Protein AF-A0A8T3VB09-F1 (afdb_monomer)

Secondary structure (DSSP, 8-state):
---TT-HHHHHHHHHHHHHHH-HHHHHHHHT-SSEEEEEEEEEEE-TTS-EEEEEEEEEE-TTS-B-TTS-B------SS----S------S--------SS--S---B------SS-TTT----GGGT--------HHHHHHHHHHHHHHHHHTT----HHHHHHHHHHHHH--TTTHHHHHHHHHHHHHHHGGGS-HHHHHHHHHHHHHHHHHH---HHHHHHHHHHHHHTS-HHHHHHHHHHHHHHHHHHHHHHHHHHHHHHHHHHHHHHHHHHHHHHHHHHHHHHHHHHHHHHHHHHHHHHHHHHHHHHHHHHHHHHHHHHHHHHHHHHHHHHHHHHHHHHHHHHHHHHHHT-

Foldseek 3Di:
DFLPDCQQVLLLQLLLLLCVLCVQLLCVLLVPAFGKDWDFQCWDQDPVRDIDGAIDIAGAHPVRHGPQQAWDAWQRDDPDDPPDPDPDDDDDDADDDHHDDRDSDDDTDHHDDDDDPPVPDDPDDPVVRPDHDHSQCDPVNLVVLLVVLVVCLVVVHDQDLSNLVSLLVSLSRPDLVCNLVSLVSSLVSCLSCQVVDDLSSNLSSLSSSLSSLSSRDPDPVSSCVSNCSSVVRHDPVSVVVNVVVVVVVVVVVVVVVVVVVVVVVVVVVVVVVVVVVVVVVVVVVVVVVVVVVVVVVVVVVVVVVVVVVVVVVVVVVVVVVVVVVVVVVVVVVVVVVVVVVVVVVVVVVVVCVVVVD

pLDDT: mean 74.38, std 24.49, range [22.67, 97.06]

Radius of gyration: 51.85 Å; Cα contacts (8 Å, |Δi|>4): 259; chains: 1; bounding box: 124×45×163 Å

Nearest PDB structures (foldseek):
  5vb2-assembly1_C  TM=2.396E-01  e=9.463E+00  Aliarcobacter butzleri

Solvent-accessible surface area (backbone atoms only — not comparable to full-atom values): 21060 Å² total; per-residue (Å²): 133,82,78,84,83,46,45,61,60,35,48,49,52,37,50,30,51,48,38,70,75,34,46,50,48,41,41,52,56,74,64,52,91,45,43,64,44,79,46,74,70,42,78,43,78,42,97,86,76,46,79,49,67,39,38,48,75,49,58,21,37,92,86,74,42,69,46,72,90,50,63,44,42,49,81,66,81,68,95,62,84,84,90,67,96,68,88,78,78,84,80,98,69,88,68,86,86,84,58,75,92,77,83,76,75,83,55,74,47,71,72,73,86,85,90,82,87,66,91,84,79,68,100,67,63,78,78,72,62,72,63,76,55,66,85,73,71,50,71,70,47,42,51,50,50,51,54,50,46,48,50,42,56,75,67,71,49,84,76,51,70,43,56,50,48,45,52,42,50,40,54,69,63,48,53,81,94,48,37,65,65,52,41,54,53,41,47,62,52,44,64,76,43,40,91,76,45,56,68,75,60,40,32,48,43,52,48,30,50,53,41,43,47,67,49,71,45,79,50,66,70,62,38,52,51,56,51,48,58,52,59,78,50,46,58,68,66,43,52,53,50,50,54,50,52,52,51,51,51,54,52,52,48,53,52,48,54,54,50,51,53,52,49,52,53,50,50,57,51,52,53,52,53,52,54,52,52,52,52,53,52,51,52,52,53,52,51,51,55,51,52,53,53,51,52,56,50,51,54,51,53,52,56,51,52,53,51,51,52,57,48,51,54,51,51,52,55,51,52,53,52,51,52,51,52,52,53,52,52,51,54,51,50,53,53,51,51,51,52,49,52,54,51,50,52,51,50,49,57,51,48,53,67,64,76,74,114

Sequence (357 aa):
MVRKRKFAKHFDLAHSLMFSAYPSQYTKALGVPGEFVKRINQRVHLKNGSTGKIDLAYIADPDDKILFERVATALEHQSTPINDTKLSKIGDYDIQLVADENLPTFIVIASHLNEEKSKNLLKRSPSDITKPYFLDLGEENISKRLNSVSRIINSNQHLNIEDALNLGIIVLYTQRN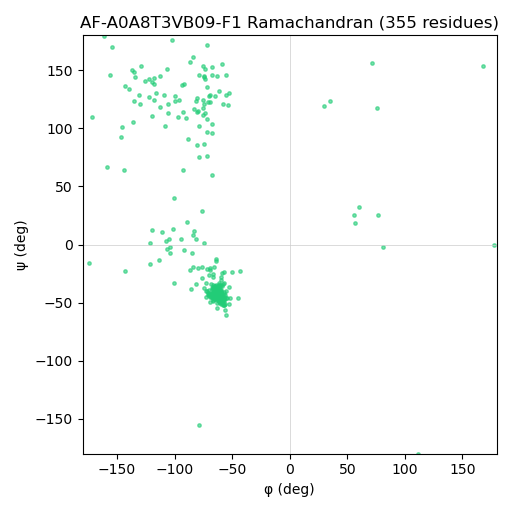QAYENIEKVLNLYLKVSTKLEFKIEYILYSVITIMIDAYFDDENKYNELINMINDNTSEESKQKFSLEEYLLEDMKYMKEHMEENLAAAKNTIEKQNSELEKQKYEIEKQNNEIEKQNNEIEKQNSELEKQNNEIEKQNSELEKQKYEIEKQNNEIEKANGKIADLEAENQILKEKVNGK

Structure (mmCIF, N/CA/C/O backbone):
data_AF-A0A8T3VB09-F1
#
_entry.id   AF-A0A8T3VB09-F1
#
loop_
_atom_site.group_PDB
_atom_site.id
_atom_site.type_symbol
_atom_site.label_atom_id
_atom_site.label_alt_id
_atom_site.label_comp_id
_atom_site.label_asym_id
_atom_site.label_entity_id
_atom_site.label_seq_id
_atom_site.pdbx_PDB_ins_code
_atom_site.Cartn_x
_atom_site.Cartn_y
_atom_site.Cartn_z
_atom_site.occupancy
_atom_site.B_iso_or_equiv
_atom_site.auth_seq_id
_atom_site.auth_comp_id
_atom_site.auth_asym_id
_atom_site.auth_atom_id
_atom_site.pdbx_PDB_model_num
ATOM 1 N N . MET A 1 1 ? 28.195 -8.273 0.777 1.00 33.97 1 MET A N 1
ATOM 2 C CA . MET A 1 1 ? 26.757 -8.061 1.057 1.00 33.97 1 MET A CA 1
ATOM 3 C C . MET A 1 1 ? 26.004 -8.609 -0.149 1.00 33.97 1 MET A C 1
ATOM 5 O O . MET A 1 1 ? 26.263 -8.149 -1.247 1.00 33.97 1 MET A O 1
ATOM 9 N N . VAL A 1 2 ? 25.224 -9.680 -0.006 1.00 30.02 2 VAL A N 1
ATOM 10 C CA . VAL A 1 2 ? 24.645 -10.400 -1.158 1.00 30.02 2 VAL A CA 1
ATOM 11 C C . VAL A 1 2 ? 23.402 -9.636 -1.640 1.00 30.02 2 VAL A C 1
ATOM 13 O O . VAL A 1 2 ? 22.423 -9.599 -0.896 1.00 30.02 2 VAL A O 1
ATOM 16 N N . ARG A 1 3 ? 23.391 -9.049 -2.852 1.00 45.56 3 ARG A N 1
ATOM 17 C CA . ARG A 1 3 ? 22.241 -8.280 -3.394 1.00 45.56 3 ARG A CA 1
ATOM 18 C C . ARG A 1 3 ? 21.096 -9.195 -3.878 1.00 45.56 3 ARG A C 1
ATOM 20 O O . ARG A 1 3 ? 20.290 -8.850 -4.738 1.00 45.56 3 ARG A O 1
ATOM 27 N N . LYS A 1 4 ? 20.944 -10.387 -3.289 1.00 42.72 4 LYS A N 1
ATOM 28 C CA . LYS A 1 4 ? 19.898 -11.357 -3.649 1.00 42.72 4 LYS A CA 1
ATOM 29 C C . LYS A 1 4 ? 18.628 -11.100 -2.850 1.00 42.72 4 LYS A C 1
ATOM 31 O O . LYS A 1 4 ? 18.487 -11.655 -1.765 1.00 42.72 4 LYS A O 1
ATOM 36 N N . ARG A 1 5 ? 17.720 -10.277 -3.398 1.00 46.97 5 ARG A N 1
ATOM 37 C CA . ARG A 1 5 ? 16.247 -10.300 -3.157 1.00 46.97 5 ARG A CA 1
ATOM 38 C C . ARG A 1 5 ? 15.454 -9.191 -3.876 1.00 46.97 5 ARG A C 1
ATOM 40 O O . ARG A 1 5 ? 14.239 -9.154 -3.732 1.00 46.97 5 ARG A O 1
ATOM 47 N N . LYS A 1 6 ? 16.090 -8.293 -4.640 1.00 61.22 6 LYS A N 1
ATOM 48 C CA . LYS A 1 6 ? 15.434 -7.060 -5.124 1.00 61.22 6 LYS A CA 1
ATOM 49 C C . LYS A 1 6 ? 15.004 -7.039 -6.597 1.00 61.22 6 LYS A C 1
ATOM 51 O O . LYS A 1 6 ? 14.402 -6.060 -7.008 1.00 61.22 6 LYS A O 1
ATOM 56 N N . PHE A 1 7 ? 15.263 -8.086 -7.386 1.00 66.94 7 PHE A N 1
ATOM 57 C CA . PHE A 1 7 ? 15.021 -8.040 -8.837 1.00 66.94 7 PHE A CA 1
ATOM 58 C C . PHE A 1 7 ? 13.586 -7.654 -9.219 1.00 66.94 7 PHE A C 1
ATOM 60 O O . PHE A 1 7 ? 13.421 -6.766 -10.040 1.00 66.94 7 PHE A O 1
ATOM 67 N N . ALA A 1 8 ? 12.571 -8.251 -8.583 1.00 63.00 8 ALA A N 1
ATOM 68 C CA . ALA A 1 8 ? 11.171 -7.896 -8.836 1.00 63.00 8 ALA A CA 1
ATOM 69 C C . ALA A 1 8 ? 10.891 -6.413 -8.536 1.00 63.00 8 ALA A C 1
ATOM 71 O O . ALA A 1 8 ? 10.338 -5.715 -9.368 1.00 63.00 8 ALA A O 1
ATOM 72 N N . LYS A 1 9 ? 11.391 -5.894 -7.407 1.00 67.12 9 LYS A N 1
ATOM 73 C CA . LYS A 1 9 ? 11.231 -4.476 -7.044 1.00 67.12 9 LYS A CA 1
ATOM 74 C C . LYS A 1 9 ? 11.914 -3.533 -8.039 1.00 67.12 9 LYS A C 1
ATOM 76 O O . LYS A 1 9 ? 11.357 -2.497 -8.377 1.00 67.12 9 LYS A O 1
ATOM 81 N N . HIS A 1 10 ? 13.117 -3.882 -8.495 1.00 76.88 10 HIS A N 1
ATOM 82 C CA . HIS A 1 10 ? 13.837 -3.108 -9.507 1.00 76.88 10 HIS A CA 1
ATOM 83 C C . HIS A 1 10 ? 13.127 -3.150 -10.858 1.00 76.88 10 HIS A C 1
ATOM 85 O O . HIS A 1 10 ? 12.988 -2.116 -11.503 1.00 76.88 10 HIS A O 1
ATOM 91 N N . PHE A 1 11 ? 12.632 -4.324 -11.252 1.00 75.25 11 PHE A N 1
ATOM 92 C CA . PHE A 1 11 ? 11.824 -4.485 -12.451 1.00 75.25 11 PHE A CA 1
ATOM 93 C C . PHE A 1 11 ? 10.572 -3.606 -12.381 1.00 75.25 11 PHE A C 1
ATOM 95 O O . PHE A 1 11 ? 10.335 -2.829 -13.299 1.00 75.25 11 PHE A O 1
ATOM 102 N N . ASP A 1 12 ? 9.819 -3.667 -11.280 1.00 66.62 12 ASP A N 1
ATOM 103 C CA . ASP A 1 12 ? 8.601 -2.877 -11.087 1.00 66.62 12 ASP A CA 1
ATOM 104 C C . ASP A 1 12 ? 8.899 -1.377 -11.143 1.00 66.62 12 ASP A C 1
ATOM 106 O O . ASP A 1 12 ? 8.186 -0.630 -11.812 1.00 66.62 12 ASP A O 1
ATOM 110 N N . LEU A 1 13 ? 9.982 -0.929 -10.501 1.00 73.81 13 LEU A N 1
ATOM 111 C CA . LEU A 1 13 ? 10.402 0.470 -10.529 1.00 73.81 13 LEU A CA 1
ATOM 112 C C . LEU A 1 13 ? 10.769 0.920 -11.951 1.00 73.81 13 LEU A C 1
ATOM 114 O O . LEU A 1 13 ? 10.242 1.920 -12.437 1.00 73.81 13 LEU A O 1
ATOM 118 N N . ALA A 1 14 ? 11.622 0.166 -12.646 1.00 80.88 14 ALA A N 1
ATOM 119 C CA . ALA A 1 14 ? 12.042 0.467 -14.014 1.00 80.88 14 ALA A CA 1
ATOM 120 C C . ALA A 1 14 ? 10.867 0.438 -15.008 1.00 80.88 14 ALA A C 1
ATOM 122 O O . ALA A 1 14 ? 10.739 1.322 -15.859 1.00 80.88 14 ALA A O 1
ATOM 123 N N . HIS A 1 15 ? 9.977 -0.546 -14.878 1.00 79.69 15 HIS A N 1
ATOM 124 C CA . HIS A 1 15 ? 8.753 -0.645 -15.664 1.00 79.69 15 HIS A CA 1
ATOM 125 C C . HIS A 1 15 ? 7.843 0.568 -15.424 1.00 79.69 15 HIS A C 1
ATOM 127 O O . HIS A 1 15 ? 7.408 1.213 -16.381 1.00 79.69 15 HIS A O 1
ATOM 133 N N . SER A 1 16 ? 7.601 0.907 -14.153 1.00 74.44 16 SER A N 1
ATOM 134 C CA . SER A 1 16 ? 6.765 2.043 -13.746 1.00 74.44 16 SER A CA 1
ATOM 135 C C . SER A 1 16 ? 7.304 3.360 -14.285 1.00 74.44 16 SER A C 1
ATOM 137 O O . SER A 1 16 ? 6.528 4.185 -14.760 1.00 74.44 16 SER A O 1
ATOM 139 N N . LEU A 1 17 ? 8.625 3.561 -14.259 1.00 80.62 17 LEU A N 1
ATOM 140 C CA . LEU A 1 17 ? 9.267 4.762 -14.795 1.00 80.62 17 LEU A CA 1
ATOM 141 C C . LEU A 1 17 ? 8.976 4.931 -16.290 1.00 80.62 17 LEU A C 1
ATOM 143 O O . LEU A 1 17 ? 8.521 5.994 -16.712 1.00 80.62 17 LEU A O 1
ATOM 147 N N . MET A 1 18 ? 9.167 3.882 -17.094 1.00 84.88 18 MET A N 1
ATOM 148 C CA . MET A 1 18 ? 8.895 3.956 -18.535 1.00 84.88 18 MET A CA 1
ATOM 149 C C . MET A 1 18 ? 7.405 4.133 -18.843 1.00 84.88 18 MET A C 1
ATOM 151 O O . MET A 1 18 ? 7.049 4.982 -19.664 1.00 84.88 18 MET A O 1
ATOM 155 N N . PHE A 1 19 ? 6.535 3.368 -18.175 1.00 79.69 19 PHE A N 1
ATOM 156 C CA . PHE A 1 19 ? 5.092 3.432 -18.403 1.00 79.69 19 PHE A CA 1
ATOM 157 C C . PHE A 1 19 ? 4.500 4.772 -17.957 1.00 79.69 19 PHE A C 1
ATOM 159 O O . PHE A 1 19 ? 3.753 5.383 -18.711 1.00 79.69 19 PHE A O 1
ATOM 166 N N . SER A 1 20 ? 4.854 5.273 -16.772 1.00 76.19 20 SER A N 1
ATOM 167 C CA . SER A 1 20 ? 4.349 6.564 -16.278 1.00 76.19 20 SER A CA 1
ATOM 168 C C . SER A 1 20 ? 4.818 7.737 -17.142 1.00 76.19 20 SER A C 1
ATOM 170 O O . SER A 1 20 ? 4.052 8.669 -17.394 1.00 76.19 20 SER A O 1
ATOM 172 N N . ALA A 1 21 ? 6.052 7.685 -17.653 1.00 84.44 21 ALA A N 1
ATOM 173 C CA . ALA A 1 21 ? 6.595 8.740 -18.495 1.00 84.44 21 ALA A CA 1
ATOM 174 C C . ALA A 1 21 ? 5.971 8.767 -19.899 1.00 84.44 21 ALA A C 1
ATOM 176 O O . ALA A 1 21 ? 5.731 9.860 -20.427 1.00 84.44 21 ALA A O 1
ATOM 177 N N . TYR A 1 22 ? 5.727 7.596 -20.498 1.00 86.94 22 TYR A N 1
ATOM 178 C CA . TYR A 1 22 ? 5.296 7.448 -21.892 1.00 86.94 22 TYR A CA 1
ATOM 179 C C . TYR A 1 22 ? 4.306 6.283 -22.078 1.00 86.94 22 TYR A C 1
ATOM 181 O O . TYR A 1 22 ? 4.615 5.327 -22.789 1.00 86.94 22 TYR A O 1
ATOM 189 N N . PRO A 1 23 ? 3.102 6.321 -21.482 1.00 76.25 23 PRO A N 1
ATOM 190 C CA . PRO A 1 23 ? 2.237 5.142 -21.394 1.00 76.25 23 PRO A CA 1
ATOM 191 C C . PRO A 1 23 ? 1.801 4.612 -22.766 1.00 76.25 23 PRO A C 1
ATOM 193 O O . PRO A 1 23 ? 1.853 3.406 -23.009 1.00 76.25 23 PRO A O 1
ATOM 196 N N . SER A 1 24 ? 1.446 5.495 -23.705 1.00 80.00 24 SER A N 1
ATOM 197 C CA . SER A 1 24 ? 1.051 5.104 -25.065 1.00 80.00 24 SER A CA 1
ATOM 198 C C . SER A 1 24 ? 2.223 4.551 -25.879 1.00 80.00 24 SER A C 1
ATOM 200 O O . SER A 1 24 ? 2.116 3.464 -26.445 1.00 80.00 24 SER A O 1
ATOM 202 N N . GLN A 1 25 ? 3.355 5.261 -25.912 1.00 89.88 25 GLN A N 1
ATOM 203 C CA . GLN A 1 25 ? 4.539 4.843 -26.670 1.00 89.88 25 GLN A CA 1
ATOM 204 C C . GLN A 1 25 ? 5.148 3.570 -26.085 1.00 89.88 25 GLN A C 1
ATOM 206 O O . GLN A 1 25 ? 5.571 2.701 -26.835 1.00 89.88 25 GLN A O 1
ATOM 211 N N . TYR A 1 26 ? 5.152 3.423 -24.761 1.00 82.56 26 TYR A N 1
ATOM 212 C CA . TYR A 1 26 ? 5.649 2.229 -24.092 1.00 82.56 26 TYR A CA 1
ATOM 213 C C . TYR A 1 26 ? 4.748 1.018 -24.346 1.00 82.56 26 TYR A C 1
ATOM 215 O O . TYR A 1 26 ? 5.255 -0.042 -24.698 1.00 82.56 26 TYR A O 1
ATOM 223 N N . THR A 1 27 ? 3.420 1.176 -24.276 1.00 73.75 27 THR A N 1
ATOM 224 C CA . THR A 1 27 ? 2.465 0.100 -24.618 1.00 73.75 27 THR A CA 1
ATOM 225 C C . THR A 1 27 ? 2.662 -0.376 -26.058 1.00 73.75 27 THR A C 1
ATOM 227 O O . THR A 1 27 ? 2.750 -1.579 -26.319 1.00 73.75 27 THR A O 1
ATOM 230 N N . LYS A 1 28 ? 2.815 0.572 -26.991 1.00 79.62 28 LYS A N 1
ATOM 231 C CA . LYS A 1 28 ? 3.087 0.274 -28.397 1.00 79.62 28 LYS A CA 1
ATOM 232 C C . LYS A 1 28 ? 4.458 -0.370 -28.597 1.00 79.62 28 LYS A C 1
ATOM 234 O O . LYS A 1 28 ? 4.558 -1.367 -29.308 1.00 79.62 28 LYS A O 1
ATOM 239 N N . ALA A 1 29 ? 5.493 0.135 -27.926 1.00 84.19 29 ALA A N 1
ATOM 240 C CA . ALA A 1 29 ? 6.830 -0.438 -27.970 1.00 84.19 29 ALA A CA 1
ATOM 241 C C . ALA A 1 29 ? 6.825 -1.877 -27.438 1.00 84.19 29 ALA A C 1
ATOM 243 O O . ALA A 1 29 ? 7.371 -2.752 -28.100 1.00 84.19 29 ALA A O 1
ATOM 244 N N . LEU A 1 30 ? 6.140 -2.180 -26.331 1.00 75.81 30 LEU A N 1
ATOM 245 C CA . LEU A 1 30 ? 5.992 -3.552 -25.825 1.00 75.81 30 LEU A CA 1
ATOM 246 C C . LEU A 1 30 ? 5.316 -4.493 -26.836 1.00 75.81 30 LEU A C 1
ATOM 248 O O . LEU A 1 30 ? 5.583 -5.694 -26.813 1.00 75.81 30 LEU A O 1
ATOM 252 N N . GLY A 1 31 ? 4.516 -3.959 -27.763 1.00 69.19 31 GLY A N 1
ATOM 253 C CA . GLY A 1 31 ? 3.768 -4.744 -28.744 1.00 69.19 31 GLY A CA 1
ATOM 254 C C . GLY A 1 31 ? 2.529 -5.404 -28.141 1.00 69.19 31 GLY A C 1
ATOM 255 O O . GLY A 1 31 ? 2.090 -6.448 -28.623 1.00 69.19 31 GLY A O 1
ATOM 256 N N . VAL A 1 32 ? 1.988 -4.821 -27.067 1.00 64.06 32 VAL A N 1
ATOM 257 C CA . VAL A 1 32 ? 0.733 -5.267 -26.451 1.00 64.06 32 VAL A CA 1
ATOM 258 C C . VAL A 1 32 ? -0.424 -4.891 -27.388 1.00 64.06 32 VAL A C 1
ATOM 260 O O . VAL A 1 32 ? -0.429 -3.779 -27.917 1.00 64.06 32 VAL A O 1
ATOM 263 N N . PRO A 1 33 ? -1.399 -5.786 -27.636 1.00 54.53 33 PRO A N 1
ATOM 264 C CA . PRO A 1 33 ? -2.532 -5.467 -28.495 1.00 54.53 33 PRO A CA 1
ATOM 265 C C . PRO A 1 33 ? -3.401 -4.363 -27.878 1.00 54.53 33 PRO A C 1
ATOM 267 O O . PRO A 1 33 ? -3.863 -4.499 -26.746 1.00 54.53 33 PRO A O 1
ATOM 270 N N . GLY A 1 34 ? -3.664 -3.317 -28.662 1.00 57.47 34 GLY A N 1
ATOM 271 C CA . GLY A 1 34 ? -4.523 -2.194 -28.292 1.00 57.47 34 GLY A CA 1
ATOM 272 C C . GLY A 1 34 ? -3.776 -0.872 -28.104 1.00 57.47 34 GLY A C 1
ATOM 273 O O . GLY A 1 34 ? -2.561 -0.790 -28.269 1.00 57.47 34 GLY A O 1
ATOM 274 N N . GLU A 1 35 ? -4.522 0.176 -27.765 1.00 62.88 35 GLU A N 1
ATOM 275 C CA . GLU A 1 35 ? -4.017 1.528 -27.537 1.00 62.88 35 GLU A CA 1
ATOM 276 C C . GLU A 1 35 ? -4.281 1.970 -26.099 1.00 62.88 35 GLU A C 1
ATOM 278 O O . GLU A 1 35 ? -5.353 1.730 -25.545 1.00 62.88 35 GLU A O 1
ATOM 283 N N . PHE A 1 36 ? -3.303 2.630 -25.479 1.00 65.25 36 PHE A N 1
ATOM 284 C CA . PHE A 1 36 ? -3.496 3.224 -24.160 1.00 65.25 36 PHE A CA 1
ATOM 285 C C . PHE A 1 36 ? -4.412 4.448 -24.257 1.00 65.25 36 PHE A C 1
ATOM 287 O O . PHE A 1 36 ? -4.091 5.424 -24.939 1.00 65.25 36 PHE A O 1
ATOM 294 N N . VAL A 1 37 ? -5.512 4.415 -23.511 1.00 61.06 37 VAL A N 1
ATOM 295 C CA . VAL A 1 37 ? -6.520 5.468 -23.428 1.00 61.06 37 VAL A CA 1
ATOM 296 C C . VAL A 1 37 ? -6.578 5.988 -21.996 1.00 61.06 37 VAL A C 1
ATOM 298 O O . VAL A 1 37 ? -6.832 5.229 -21.062 1.00 61.06 37 VAL A O 1
ATOM 301 N N . LYS A 1 38 ? -6.403 7.303 -21.822 1.00 64.81 38 LYS A N 1
ATOM 302 C CA . LYS A 1 38 ? -6.637 8.009 -20.553 1.00 64.81 38 LYS A CA 1
ATOM 303 C C . LYS A 1 38 ? -7.826 8.955 -20.703 1.00 64.81 38 LYS A C 1
ATOM 305 O O . LYS A 1 38 ? -7.788 9.887 -21.503 1.00 64.81 38 LYS A O 1
ATOM 310 N N . ARG A 1 39 ? -8.882 8.725 -19.927 1.00 61.41 39 ARG A N 1
ATOM 311 C CA . ARG A 1 39 ? -10.058 9.595 -19.807 1.00 61.41 39 ARG A CA 1
ATOM 312 C C . ARG A 1 39 ? -10.043 10.247 -18.434 1.00 61.41 39 ARG A C 1
ATOM 314 O O . ARG A 1 39 ? -9.915 9.564 -17.430 1.00 61.41 39 ARG A O 1
ATOM 321 N N . ILE A 1 40 ? -10.180 11.564 -18.399 1.00 58.03 40 ILE A N 1
ATOM 322 C CA . ILE A 1 40 ? -10.164 12.355 -17.165 1.00 58.03 40 ILE A CA 1
ATOM 323 C C . ILE A 1 40 ? -11.566 12.941 -16.964 1.00 58.03 40 ILE A C 1
ATOM 325 O O . ILE A 1 40 ? -12.235 13.298 -17.937 1.00 58.03 40 ILE A O 1
ATOM 329 N N . ASN A 1 41 ? -12.016 13.062 -15.718 1.00 56.81 41 ASN A N 1
ATOM 330 C CA . ASN A 1 41 ? -13.291 13.646 -15.314 1.00 56.81 41 ASN A CA 1
ATOM 331 C C . ASN A 1 41 ? -14.528 12.938 -15.898 1.00 56.81 41 ASN A C 1
ATOM 333 O O . ASN A 1 41 ? -15.563 13.572 -16.144 1.00 56.81 41 ASN A O 1
ATOM 337 N N . GLN A 1 42 ? -14.459 11.623 -16.108 1.00 57.03 42 GLN A N 1
ATOM 338 C CA . GLN A 1 42 ? -15.571 10.850 -16.647 1.00 57.03 42 GLN A CA 1
ATOM 339 C C . GLN A 1 42 ? -16.711 10.768 -15.628 1.00 57.03 42 GLN A C 1
ATOM 341 O O . GLN A 1 42 ? -16.536 10.308 -14.502 1.00 57.03 42 GLN A O 1
ATOM 346 N N . ARG A 1 43 ? -17.906 11.220 -16.021 1.00 50.78 43 ARG A N 1
ATOM 347 C CA . ARG A 1 43 ? -19.090 11.185 -15.156 1.00 50.78 43 ARG A CA 1
ATOM 348 C C . ARG A 1 43 ? -19.559 9.740 -14.965 1.00 50.78 43 ARG A C 1
ATOM 350 O O . ARG A 1 43 ? -19.802 9.042 -15.946 1.00 50.78 43 ARG A O 1
ATOM 357 N N . VAL A 1 44 ? -19.742 9.322 -13.716 1.00 50.19 44 VAL A N 1
ATOM 358 C CA . VAL A 1 44 ? -20.242 7.990 -13.344 1.00 50.19 44 VAL A CA 1
ATOM 359 C C . VAL A 1 44 ? -21.402 8.084 -12.369 1.00 50.19 44 VAL A C 1
ATOM 361 O O . VAL A 1 44 ? -21.514 9.053 -11.628 1.00 50.19 44 VAL A O 1
ATOM 364 N N . HIS A 1 45 ? -22.268 7.075 -12.368 1.00 47.66 45 HIS A N 1
ATOM 365 C CA . HIS A 1 45 ? -23.372 6.969 -11.418 1.00 47.66 45 HIS A CA 1
ATOM 366 C C . HIS A 1 45 ? -22.934 6.077 -10.254 1.00 47.66 45 HIS A C 1
ATOM 368 O O . HIS A 1 45 ? -22.479 4.954 -10.463 1.00 47.66 45 HIS A O 1
ATOM 374 N N . LEU A 1 46 ? -23.030 6.597 -9.035 1.00 45.88 46 LEU A N 1
ATOM 375 C CA . LEU A 1 46 ? -22.663 5.907 -7.805 1.00 45.88 46 LEU A CA 1
ATOM 376 C C . LEU A 1 46 ? -23.849 5.084 -7.287 1.00 45.88 46 LEU A C 1
ATOM 378 O O . LEU A 1 46 ? -25.007 5.390 -7.568 1.00 45.88 46 LEU A O 1
ATOM 382 N N . LYS A 1 47 ? -23.570 4.056 -6.474 1.00 41.06 47 LYS A N 1
ATOM 383 C CA . LYS A 1 47 ? -24.600 3.154 -5.914 1.00 41.06 47 LYS A CA 1
ATOM 384 C C . LYS A 1 47 ? -25.685 3.877 -5.101 1.00 41.06 47 LYS A C 1
ATOM 386 O O . LYS A 1 47 ? -26.790 3.370 -4.978 1.00 41.06 47 LYS A O 1
ATOM 391 N N . ASN A 1 48 ? -25.387 5.065 -4.577 1.00 48.75 48 ASN A N 1
ATOM 392 C CA . ASN A 1 48 ? -26.335 5.914 -3.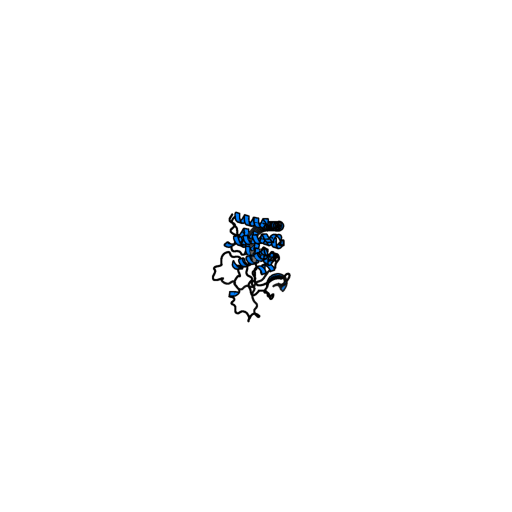850 1.00 48.75 48 ASN A CA 1
ATOM 393 C C . ASN A 1 48 ? -27.214 6.798 -4.768 1.00 48.75 48 ASN A C 1
ATOM 395 O O . ASN A 1 48 ? -27.896 7.687 -4.269 1.00 48.75 48 ASN A O 1
ATOM 399 N N . GLY A 1 49 ? -27.167 6.608 -6.093 1.00 51.59 49 GLY A N 1
ATOM 400 C CA . GLY A 1 49 ? -27.945 7.375 -7.073 1.00 51.59 49 GLY A CA 1
ATOM 401 C C . GLY A 1 49 ? -27.358 8.742 -7.441 1.00 51.59 49 GLY A C 1
ATOM 402 O O . GLY A 1 49 ? -27.906 9.427 -8.301 1.00 51.59 49 GLY A O 1
ATOM 403 N N . SER A 1 50 ? -26.241 9.148 -6.830 1.00 51.78 50 SER A N 1
ATOM 404 C CA . SER A 1 50 ? -25.551 10.397 -7.173 1.00 51.78 50 SER A CA 1
ATOM 405 C C . SER A 1 50 ? -24.605 10.230 -8.367 1.00 51.78 50 SER A C 1
ATOM 407 O O . SER A 1 50 ? -24.211 9.118 -8.721 1.00 51.78 50 SER A O 1
ATOM 409 N N . THR A 1 51 ? -24.218 11.339 -8.999 1.00 46.59 51 THR A N 1
ATOM 410 C CA . THR A 1 51 ? -23.207 11.339 -10.066 1.00 46.59 51 THR A CA 1
ATOM 411 C C . THR A 1 51 ? -21.846 11.774 -9.529 1.00 46.59 51 THR A C 1
ATOM 413 O O . THR A 1 51 ? -21.722 12.885 -9.016 1.00 46.59 51 THR A O 1
ATOM 416 N N . GLY A 1 52 ? -20.829 10.932 -9.698 1.00 45.78 52 GLY A N 1
ATOM 417 C CA . GLY A 1 52 ? -19.423 11.238 -9.432 1.00 45.78 52 GLY A CA 1
ATOM 418 C C . GLY A 1 52 ? -18.633 11.524 -10.712 1.00 45.78 52 GLY A C 1
ATOM 419 O O . GLY A 1 52 ? -19.152 11.396 -11.824 1.00 45.78 52 GLY A O 1
ATOM 420 N N . LYS A 1 53 ? -17.361 11.899 -10.557 1.00 47.09 53 LYS A N 1
ATOM 421 C CA . LYS A 1 53 ? -16.370 11.950 -11.640 1.00 47.09 53 LYS A CA 1
ATOM 422 C C . LYS A 1 53 ? -15.227 11.002 -11.302 1.00 47.09 53 LYS A C 1
ATOM 424 O O . LYS A 1 53 ? -14.835 10.944 -10.142 1.00 47.09 53 LYS A O 1
ATOM 429 N N . ILE A 1 54 ? -14.718 10.288 -12.298 1.00 46.69 54 ILE A N 1
ATOM 430 C CA . ILE A 1 54 ? -13.540 9.433 -12.158 1.00 46.69 54 ILE A CA 1
ATOM 431 C C . ILE A 1 54 ? -12.590 9.628 -13.332 1.00 46.69 54 ILE A C 1
ATOM 433 O O . ILE A 1 54 ? -13.020 9.867 -14.464 1.00 46.69 54 ILE A O 1
ATOM 437 N N . ASP A 1 55 ? -11.307 9.475 -13.050 1.00 44.88 55 ASP A N 1
ATOM 438 C CA . ASP A 1 55 ? -10.270 9.333 -14.059 1.00 44.88 55 ASP A CA 1
ATOM 439 C C . ASP A 1 55 ? -10.064 7.841 -14.330 1.00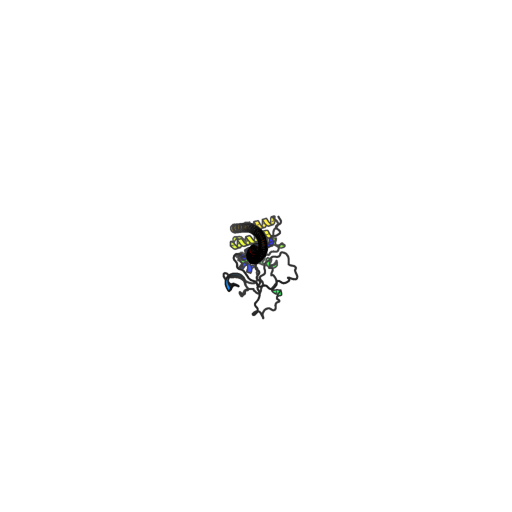 44.88 55 ASP A C 1
ATOM 441 O O . ASP A 1 55 ? -10.096 7.018 -13.415 1.00 44.88 55 ASP A O 1
ATOM 445 N N . LEU A 1 56 ? -9.915 7.474 -15.597 1.00 50.31 56 LEU A N 1
ATOM 446 C CA . LEU A 1 56 ? -9.834 6.098 -16.067 1.00 50.31 56 LEU A CA 1
ATOM 447 C C . LEU A 1 56 ? -8.706 5.982 -17.084 1.00 50.31 56 LEU A C 1
ATOM 449 O O . LEU A 1 56 ? -8.724 6.651 -18.115 1.00 50.31 56 LEU A O 1
ATOM 453 N N . ALA A 1 57 ? -7.759 5.089 -16.826 1.00 51.62 57 ALA A N 1
ATOM 454 C CA . ALA A 1 57 ? -6.751 4.681 -17.792 1.00 51.62 57 ALA A CA 1
ATOM 455 C C . ALA A 1 57 ? -6.931 3.192 -18.114 1.00 51.62 57 ALA A C 1
ATOM 457 O O . ALA A 1 57 ? -7.069 2.379 -17.201 1.00 51.62 57 ALA A O 1
ATOM 458 N N . TYR A 1 58 ? -6.967 2.832 -19.396 1.00 56.59 58 TYR A N 1
ATOM 459 C CA . TYR A 1 58 ? -7.127 1.448 -19.857 1.00 56.59 58 TYR A CA 1
ATOM 460 C C . TYR A 1 58 ? -6.518 1.251 -21.249 1.00 56.59 58 TYR A C 1
ATOM 462 O O . TYR A 1 58 ? -6.161 2.215 -21.919 1.00 56.59 58 TYR A O 1
ATOM 470 N N . ILE A 1 59 ? -6.408 -0.004 -21.690 1.00 54.75 59 ILE A N 1
ATOM 471 C CA . ILE A 1 59 ? -6.027 -0.346 -23.066 1.00 54.75 59 ILE A CA 1
ATOM 472 C C . ILE A 1 59 ? -7.302 -0.683 -23.855 1.00 54.75 59 ILE A C 1
ATOM 474 O O . ILE A 1 59 ? -8.119 -1.488 -23.400 1.00 54.75 59 ILE A O 1
ATOM 478 N N . ALA A 1 60 ? -7.494 -0.044 -25.007 1.00 51.16 60 ALA A N 1
ATOM 479 C CA . ALA A 1 60 ? -8.632 -0.236 -25.909 1.00 51.16 60 ALA A CA 1
ATOM 480 C C . ALA A 1 60 ? -8.221 -1.010 -27.171 1.00 51.16 60 ALA A C 1
ATOM 482 O O . ALA A 1 60 ? -7.077 -0.915 -27.602 1.00 51.16 60 ALA A O 1
ATOM 483 N N . ASP A 1 61 ? -9.131 -1.765 -27.787 1.00 53.22 61 ASP A N 1
ATOM 484 C CA . ASP A 1 61 ? -8.908 -2.323 -29.132 1.00 53.22 61 ASP A CA 1
ATOM 485 C C . ASP A 1 61 ? -8.881 -1.166 -30.163 1.00 53.22 61 ASP A C 1
ATOM 487 O O . ASP A 1 61 ? -9.543 -0.156 -29.913 1.00 53.22 61 ASP A O 1
ATOM 491 N N . PRO A 1 62 ? -8.190 -1.276 -31.316 1.00 52.91 62 PRO A N 1
ATOM 492 C CA . PRO A 1 62 ? -8.263 -0.319 -32.429 1.00 52.91 62 PRO A CA 1
ATOM 493 C C . PRO A 1 62 ? -9.658 0.210 -32.824 1.00 52.91 62 PRO A C 1
ATOM 495 O O . PRO A 1 62 ? -9.746 1.298 -33.385 1.00 52.91 62 PRO A O 1
ATOM 498 N N . ASP A 1 63 ? -10.747 -0.502 -32.515 1.00 56.12 63 ASP A N 1
ATOM 499 C CA . ASP A 1 63 ? -12.131 -0.029 -32.709 1.00 56.12 63 ASP A CA 1
ATOM 500 C C . ASP A 1 63 ? -12.662 0.871 -31.561 1.00 56.12 63 ASP A C 1
ATOM 502 O O . ASP A 1 63 ? -13.872 1.085 -31.449 1.00 56.12 63 ASP A O 1
ATOM 506 N N . ASP A 1 64 ? -11.795 1.336 -30.655 1.00 48.84 64 ASP A N 1
ATOM 507 C CA . ASP A 1 64 ? -12.110 2.109 -29.435 1.00 48.84 64 ASP A CA 1
ATOM 508 C C . ASP A 1 64 ? -13.098 1.389 -28.488 1.00 48.84 64 ASP A C 1
ATOM 510 O O . ASP A 1 64 ? -13.744 1.964 -27.603 1.00 48.84 64 ASP A O 1
ATOM 514 N N . LYS A 1 65 ? -13.221 0.070 -28.673 1.00 47.66 65 LYS A N 1
ATOM 515 C CA . LYS A 1 65 ? -13.935 -0.817 -27.764 1.00 47.66 65 LYS A CA 1
ATOM 516 C C . LYS A 1 65 ? -13.012 -1.128 -26.602 1.00 47.66 65 LYS A C 1
ATOM 518 O O . LYS A 1 65 ? -11.896 -1.616 -26.786 1.00 47.66 65 LYS A O 1
ATOM 523 N N . ILE A 1 66 ? -13.508 -0.875 -25.394 1.00 45.41 66 ILE A N 1
ATOM 524 C CA . ILE A 1 66 ? -12.842 -1.326 -24.177 1.00 45.41 66 ILE A CA 1
ATOM 525 C C . ILE A 1 66 ? -12.666 -2.841 -24.302 1.00 45.41 66 ILE A C 1
ATOM 527 O O . ILE A 1 66 ? -13.631 -3.552 -24.600 1.00 45.41 66 ILE A O 1
ATOM 531 N N . LEU A 1 67 ? -11.443 -3.322 -24.083 1.00 44.34 67 LEU A N 1
ATOM 532 C CA . LEU A 1 67 ? -11.095 -4.740 -24.042 1.00 44.34 67 LEU A CA 1
ATOM 533 C C . LEU A 1 67 ? -11.738 -5.412 -22.810 1.00 44.34 67 LEU A C 1
ATOM 535 O O . LEU A 1 67 ? -11.055 -5.931 -21.941 1.00 44.34 67 LEU A O 1
ATOM 539 N N . PHE A 1 68 ? -13.068 -5.402 -22.691 1.00 35.66 68 PHE A N 1
ATOM 540 C CA . PHE A 1 68 ? -13.783 -6.122 -21.630 1.00 35.66 68 PHE A CA 1
ATOM 541 C C . PHE A 1 68 ? -13.757 -7.639 -21.855 1.00 35.66 68 PHE A C 1
ATOM 543 O O . PHE A 1 68 ? -13.911 -8.409 -20.912 1.00 35.66 68 PHE A O 1
ATOM 550 N N . GLU A 1 69 ? -13.514 -8.073 -23.094 1.00 32.41 69 GLU A N 1
ATOM 551 C CA . GLU A 1 69 ? -13.430 -9.485 -23.485 1.00 32.41 69 GLU A CA 1
ATOM 552 C C . GLU A 1 69 ? -11.988 -10.030 -23.485 1.00 32.41 69 GLU A C 1
ATOM 554 O O . GLU A 1 69 ? -11.753 -11.179 -23.863 1.00 32.41 69 GLU A O 1
ATOM 559 N N . ARG A 1 70 ? -11.002 -9.230 -23.053 1.00 34.94 70 ARG A N 1
ATOM 560 C CA . ARG A 1 70 ? -9.600 -9.645 -22.912 1.00 34.94 70 ARG A CA 1
ATOM 561 C C . ARG A 1 70 ? -9.050 -9.121 -21.587 1.00 34.94 70 ARG A C 1
ATOM 563 O O . ARG A 1 70 ? -8.800 -7.934 -21.439 1.00 34.94 70 ARG A O 1
ATOM 570 N N . VAL A 1 71 ? -8.889 -10.023 -20.623 1.00 32.94 71 VAL A N 1
ATOM 571 C CA . VAL A 1 71 ? -8.384 -9.739 -19.273 1.00 32.94 71 VAL A CA 1
ATOM 572 C C . VAL A 1 71 ? -7.038 -9.010 -19.340 1.00 32.94 71 VAL A C 1
ATOM 574 O O . VAL A 1 71 ? -6.061 -9.547 -19.866 1.00 32.94 71 VAL A O 1
ATOM 577 N N . ALA A 1 72 ? -6.973 -7.802 -18.770 1.00 33.19 72 ALA A N 1
ATOM 578 C CA . ALA A 1 72 ? -5.701 -7.142 -18.503 1.00 33.19 72 ALA A CA 1
ATOM 579 C C . ALA A 1 72 ? -5.072 -7.821 -17.286 1.00 33.19 72 ALA A C 1
ATOM 581 O O . ALA A 1 72 ? -5.606 -7.762 -16.175 1.00 33.19 72 ALA A O 1
ATOM 582 N N . THR A 1 73 ? -3.976 -8.530 -17.538 1.00 33.62 73 THR A N 1
ATOM 583 C CA . THR A 1 73 ? -3.254 -9.302 -16.529 1.00 33.62 73 THR A CA 1
ATOM 584 C C . THR A 1 73 ? -2.134 -8.456 -15.934 1.00 33.62 73 THR A C 1
ATOM 586 O O . THR A 1 73 ? -1.408 -7.785 -16.667 1.00 33.62 73 THR A O 1
ATOM 589 N N . ALA A 1 74 ? -1.982 -8.539 -14.612 1.00 34.97 74 ALA A N 1
ATOM 590 C CA . ALA A 1 74 ? -0.842 -8.020 -13.876 1.00 34.97 74 ALA A CA 1
ATOM 591 C C . ALA A 1 74 ? 0.482 -8.538 -14.461 1.00 34.97 74 ALA A C 1
ATOM 593 O O . ALA A 1 74 ? 0.671 -9.740 -14.644 1.00 34.97 74 ALA A O 1
ATOM 594 N N . LEU A 1 75 ? 1.418 -7.626 -14.714 1.00 34.25 75 LEU A N 1
ATOM 595 C CA . LEU A 1 75 ? 2.800 -7.963 -15.033 1.00 34.25 75 LEU A CA 1
ATOM 596 C C . LEU A 1 75 ? 3.535 -8.315 -13.738 1.00 34.25 75 LEU A C 1
ATOM 598 O O . LEU A 1 75 ? 4.302 -7.514 -13.224 1.00 34.25 75 LEU A O 1
ATOM 602 N N . GLU A 1 76 ? 3.287 -9.499 -13.185 1.00 33.16 76 GLU A N 1
ATOM 603 C CA . GLU A 1 76 ? 4.163 -10.041 -12.147 1.00 33.16 76 GLU A CA 1
ATOM 604 C C . GLU A 1 76 ? 5.259 -10.865 -12.836 1.00 33.16 76 GLU A C 1
ATOM 606 O O . GLU A 1 76 ? 4.999 -11.935 -13.391 1.00 33.16 76 GLU A O 1
ATOM 611 N N . HIS A 1 77 ? 6.499 -10.367 -12.845 1.00 33.12 77 HIS A N 1
ATOM 612 C CA . HIS A 1 77 ? 7.638 -11.162 -13.301 1.00 33.12 77 HIS A CA 1
ATOM 613 C C . HIS A 1 77 ? 7.942 -12.250 -12.256 1.00 33.12 77 HIS A C 1
ATOM 615 O O . HIS A 1 77 ? 8.662 -12.018 -11.280 1.00 33.12 77 HIS A O 1
ATOM 621 N N . GLN A 1 78 ? 7.444 -13.469 -12.470 1.00 35.22 78 GLN A N 1
ATOM 622 C CA . GLN A 1 78 ? 7.862 -14.624 -11.679 1.00 35.22 78 GLN A CA 1
ATOM 623 C C . GLN A 1 78 ? 9.186 -15.183 -12.207 1.00 35.22 78 GLN A C 1
ATOM 625 O O . GLN A 1 78 ? 9.311 -15.562 -13.366 1.00 35.22 78 GLN A O 1
ATOM 630 N N . SER A 1 79 ? 10.196 -15.276 -11.339 1.00 30.75 79 SER A N 1
ATOM 631 C CA . SER A 1 79 ? 11.511 -15.845 -11.675 1.00 30.75 79 SER A CA 1
ATOM 632 C C . SER A 1 79 ? 11.526 -17.379 -11.794 1.00 30.75 79 SER A C 1
ATOM 634 O O . SER A 1 79 ? 12.586 -17.959 -12.019 1.00 30.75 79 SER A O 1
ATOM 636 N N . THR A 1 80 ? 10.382 -18.042 -11.609 1.00 30.27 80 THR A N 1
ATOM 637 C CA . THR A 1 80 ? 10.211 -19.500 -11.691 1.00 30.27 80 THR A CA 1
ATOM 638 C C . THR A 1 80 ? 8.853 -19.831 -12.316 1.00 30.27 80 THR A C 1
ATOM 640 O O . THR A 1 80 ? 7.867 -19.217 -11.913 1.00 30.27 80 THR A O 1
ATOM 643 N N . PRO A 1 81 ? 8.762 -20.801 -13.248 1.00 32.28 81 PRO A N 1
ATOM 644 C CA . PRO A 1 81 ? 7.486 -21.225 -13.822 1.00 32.28 81 PRO A CA 1
ATOM 645 C C . PRO A 1 81 ? 6.547 -21.780 -12.744 1.00 32.28 81 PRO A C 1
ATOM 647 O O . PRO A 1 81 ? 6.950 -22.649 -11.966 1.00 32.28 81 PRO A O 1
ATOM 650 N N . ILE A 1 82 ? 5.286 -21.336 -12.729 1.00 37.56 82 ILE A N 1
ATOM 651 C CA . ILE A 1 82 ? 4.228 -21.987 -11.947 1.00 37.56 82 ILE A CA 1
ATOM 652 C C . ILE A 1 82 ? 3.981 -23.356 -12.577 1.00 37.56 82 ILE A C 1
ATOM 654 O O . ILE A 1 82 ? 3.371 -23.464 -13.640 1.00 37.56 82 ILE A O 1
ATOM 658 N N . ASN A 1 83 ? 4.475 -24.408 -11.935 1.00 35.00 83 ASN A N 1
ATOM 659 C CA . ASN A 1 83 ? 4.253 -25.776 -12.380 1.00 35.00 83 ASN A CA 1
ATOM 660 C C . ASN A 1 83 ? 3.019 -26.343 -11.669 1.00 35.00 83 ASN A C 1
ATOM 662 O O . ASN A 1 83 ? 3.129 -27.250 -10.847 1.00 35.00 83 ASN A O 1
ATOM 666 N N . ASP A 1 84 ? 1.854 -25.751 -11.937 1.00 35.88 84 ASP A N 1
ATOM 667 C CA . ASP A 1 84 ? 0.593 -26.192 -11.349 1.00 35.88 84 ASP A CA 1
ATOM 668 C C . ASP A 1 84 ? -0.419 -26.555 -12.440 1.00 35.88 84 ASP A C 1
ATOM 670 O O . ASP A 1 84 ? -0.670 -25.796 -13.376 1.00 35.88 84 ASP A O 1
ATOM 674 N N . THR A 1 85 ? -0.980 -27.761 -12.347 1.00 31.42 85 THR A N 1
ATOM 675 C CA . THR A 1 85 ? -1.865 -28.332 -13.382 1.00 31.42 85 THR A CA 1
ATOM 676 C C . THR A 1 85 ? -3.342 -28.026 -13.137 1.00 31.42 85 THR A C 1
ATOM 678 O O . THR A 1 85 ? -4.181 -28.330 -13.988 1.00 31.42 85 THR A O 1
ATOM 681 N N . LYS A 1 86 ? -3.682 -27.380 -12.014 1.00 30.56 86 LYS A N 1
ATOM 682 C CA . LYS A 1 86 ? -5.033 -26.886 -11.725 1.00 30.56 86 LYS A CA 1
ATOM 683 C C . LYS A 1 86 ? -4.979 -25.584 -10.929 1.00 30.56 86 LYS A C 1
ATOM 685 O O . LYS A 1 86 ? -4.898 -25.606 -9.709 1.00 30.56 86 LYS A O 1
ATOM 690 N N . LEU A 1 87 ? -5.185 -24.457 -11.608 1.00 33.81 87 LEU A N 1
ATOM 691 C CA . LEU A 1 87 ? -5.695 -23.256 -10.945 1.00 33.81 87 LEU A CA 1
ATOM 692 C C . LEU A 1 87 ? -7.145 -23.541 -10.523 1.00 33.81 87 LEU A C 1
ATOM 694 O O . LEU A 1 87 ? -8.075 -23.496 -11.330 1.00 33.81 87 LEU A O 1
ATOM 698 N N . SER A 1 88 ? -7.345 -23.945 -9.271 1.00 30.97 88 SER A N 1
ATOM 699 C CA . SER A 1 88 ? -8.674 -24.204 -8.725 1.00 30.97 88 SER A CA 1
ATOM 700 C C . SER A 1 88 ? -9.421 -22.883 -8.514 1.00 30.97 88 SER A C 1
ATOM 702 O O . SER A 1 88 ? -9.073 -22.143 -7.605 1.00 30.97 88 SER A O 1
ATOM 704 N N . LYS A 1 89 ? -10.423 -22.630 -9.372 1.00 30.78 89 LYS A N 1
ATOM 705 C CA . LYS A 1 89 ? -11.551 -21.673 -9.267 1.00 30.78 89 LYS A CA 1
ATOM 706 C C . LYS A 1 89 ? -11.319 -20.385 -8.455 1.00 30.78 89 LYS A C 1
ATOM 708 O O . LYS A 1 89 ? -11.251 -20.425 -7.232 1.00 30.78 89 LYS A O 1
ATOM 713 N N . ILE A 1 90 ? -11.441 -19.234 -9.118 1.00 32.22 90 ILE A N 1
ATOM 714 C CA . ILE A 1 90 ? -11.752 -17.954 -8.459 1.00 32.22 90 ILE A CA 1
ATOM 715 C C . ILE A 1 90 ? -13.219 -17.627 -8.789 1.00 32.22 90 ILE A C 1
ATOM 717 O O . ILE A 1 90 ? -13.592 -17.656 -9.958 1.00 32.22 90 ILE A O 1
ATOM 721 N N . GLY A 1 91 ? -14.048 -17.485 -7.747 1.00 32.53 91 GLY A N 1
ATOM 722 C CA . GLY A 1 91 ? -15.518 -17.592 -7.774 1.00 32.53 91 GLY A CA 1
ATOM 723 C C . GLY A 1 91 ? -16.329 -16.391 -8.296 1.00 32.53 91 GLY A C 1
ATOM 724 O O . GLY A 1 91 ? -15.845 -15.594 -9.091 1.00 32.53 91 GLY A O 1
ATOM 725 N N . ASP A 1 92 ? -17.585 -16.310 -7.831 1.00 27.80 92 ASP A N 1
ATOM 726 C CA . ASP A 1 92 ? -18.661 -15.391 -8.249 1.00 27.80 92 ASP A CA 1
ATOM 727 C C . ASP A 1 92 ? -18.480 -13.940 -7.731 1.00 27.80 92 ASP A C 1
ATOM 729 O O . ASP A 1 92 ? -19.038 -13.584 -6.691 1.00 27.80 92 ASP A O 1
ATOM 733 N N . TYR A 1 93 ? -17.736 -13.075 -8.435 1.00 26.88 93 TYR A N 1
ATOM 734 C CA . TYR A 1 93 ? -17.556 -11.664 -8.031 1.00 26.88 93 TYR A CA 1
ATOM 735 C C . TYR A 1 93 ? -17.903 -10.609 -9.102 1.00 26.88 93 TYR A C 1
ATOM 737 O O . TYR A 1 93 ? -17.546 -10.736 -10.273 1.00 26.88 93 TYR A O 1
ATOM 745 N N . ASP A 1 94 ? -18.533 -9.528 -8.613 1.00 25.66 94 ASP A N 1
ATOM 746 C CA . ASP A 1 94 ? -18.666 -8.164 -9.165 1.00 25.66 94 ASP A CA 1
ATOM 747 C C . ASP A 1 94 ? -17.340 -7.381 -9.044 1.00 25.66 94 ASP A C 1
ATOM 749 O O . ASP A 1 94 ? -16.672 -7.477 -8.012 1.00 25.66 94 ASP A O 1
ATOM 753 N N . ILE A 1 95 ? -16.978 -6.545 -10.034 1.00 29.50 95 ILE A N 1
ATOM 754 C CA . ILE A 1 95 ? -15.696 -5.802 -10.037 1.00 29.50 95 ILE A CA 1
ATOM 755 C C . ILE A 1 95 ? -15.881 -4.299 -10.319 1.00 29.50 95 ILE A C 1
ATOM 757 O O . ILE A 1 95 ? -16.380 -3.902 -11.370 1.00 29.50 95 ILE A O 1
ATOM 761 N N . GLN A 1 96 ? -15.440 -3.468 -9.365 1.00 22.67 96 GLN A N 1
ATOM 762 C CA . GLN A 1 96 ? -15.330 -1.991 -9.366 1.00 22.67 96 GLN A CA 1
ATOM 763 C C . GLN A 1 96 ? -14.241 -1.606 -8.332 1.00 22.67 96 GLN A C 1
ATOM 765 O O . GLN A 1 96 ? -14.180 -2.282 -7.310 1.00 22.67 96 GLN A O 1
ATOM 770 N N . LEU A 1 97 ? -13.378 -0.576 -8.398 1.00 27.64 97 LEU A N 1
ATOM 771 C CA . LEU A 1 97 ? -13.036 0.593 -9.253 1.00 27.64 97 LEU A CA 1
ATOM 772 C C . LEU A 1 97 ? -11.573 1.010 -8.840 1.00 27.64 97 LEU A C 1
ATOM 774 O O . LEU A 1 97 ? -11.020 0.380 -7.945 1.00 27.64 97 LEU A O 1
ATOM 778 N N . VAL A 1 98 ? -10.880 2.028 -9.382 1.00 30.38 98 VAL A N 1
ATOM 779 C CA . VAL A 1 98 ? -10.858 3.422 -8.849 1.00 30.38 98 VAL A CA 1
ATOM 780 C C . VAL A 1 98 ? -9.740 4.251 -9.526 1.00 30.38 98 VAL A C 1
ATOM 782 O O . VAL A 1 98 ? -8.744 3.713 -10.003 1.00 30.38 98 VAL A O 1
ATOM 785 N N . ALA A 1 99 ? -9.987 5.564 -9.546 1.00 29.08 99 ALA A N 1
ATOM 786 C CA . ALA A 1 99 ? -9.263 6.674 -10.145 1.00 29.08 99 ALA A CA 1
ATOM 787 C C . ALA A 1 99 ? -7.806 6.910 -9.694 1.00 29.08 99 ALA A C 1
ATOM 789 O O . ALA A 1 99 ? -7.382 6.568 -8.593 1.00 29.08 99 ALA A O 1
ATOM 790 N N . ASP A 1 100 ? -7.111 7.551 -10.629 1.00 39.53 100 ASP A N 1
ATOM 791 C CA . ASP A 1 100 ? -5.731 8.028 -10.675 1.00 39.53 100 ASP A CA 1
ATOM 792 C C . ASP A 1 100 ? -5.496 9.290 -9.830 1.00 39.53 100 ASP A C 1
ATOM 794 O O . ASP A 1 100 ? -6.336 10.181 -9.852 1.00 39.53 100 ASP A O 1
ATOM 798 N N . GLU A 1 101 ? -4.312 9.376 -9.210 1.00 32.31 101 GLU A N 1
ATOM 799 C CA . GLU A 1 101 ? -3.535 10.628 -9.091 1.00 32.31 101 GLU A CA 1
ATOM 800 C C . GLU A 1 101 ? -2.010 10.361 -9.202 1.00 32.31 101 GLU A C 1
ATOM 802 O O . GLU A 1 101 ? -1.271 11.262 -9.581 1.00 32.31 101 GLU A O 1
ATOM 807 N N . ASN A 1 102 ? -1.519 9.136 -8.924 1.00 41.06 102 ASN A N 1
ATOM 808 C CA . ASN A 1 102 ? -0.101 8.731 -9.026 1.00 41.06 102 ASN A CA 1
ATOM 809 C C . ASN A 1 102 ? 0.068 7.193 -9.164 1.00 41.06 102 ASN A C 1
ATOM 811 O O . ASN A 1 102 ? 0.551 6.547 -8.235 1.00 41.06 102 ASN A O 1
ATOM 815 N N . LEU A 1 103 ? -0.363 6.549 -10.255 1.00 38.72 103 LEU A N 1
ATOM 816 C CA . LEU A 1 103 ? -0.343 5.071 -10.328 1.00 38.72 103 LEU A CA 1
ATOM 817 C C . LEU A 1 103 ? 1.082 4.464 -10.508 1.00 38.72 103 LEU A C 1
ATOM 819 O O . LEU A 1 103 ? 1.648 4.599 -11.593 1.00 38.72 103 LEU A O 1
ATOM 823 N N . PRO A 1 104 ? 1.641 3.716 -9.522 1.00 34.84 104 PRO A N 1
ATOM 824 C CA . PRO A 1 104 ? 2.998 3.145 -9.526 1.00 34.84 104 PRO A CA 1
ATOM 825 C C . PRO A 1 104 ? 3.018 1.635 -9.889 1.00 34.84 104 PRO A C 1
ATOM 827 O O . PRO A 1 104 ? 3.778 0.856 -9.328 1.00 34.84 104 PRO A O 1
ATOM 830 N N . THR A 1 105 ? 2.189 1.242 -10.866 1.00 28.73 105 THR A N 1
ATOM 831 C CA . THR A 1 105 ? 1.874 -0.134 -11.334 1.00 28.73 105 THR A CA 1
ATOM 832 C C . THR A 1 105 ? 0.942 -0.946 -10.429 1.00 28.73 105 THR A C 1
ATOM 834 O O . THR A 1 105 ? 1.281 -1.241 -9.297 1.00 28.73 105 THR A O 1
ATOM 837 N N . PHE A 1 106 ? -0.229 -1.315 -10.972 1.00 31.11 106 PHE A N 1
ATOM 838 C CA . PHE A 1 106 ? -0.836 -2.663 -11.006 1.00 31.11 106 PHE A CA 1
ATOM 839 C C . PHE A 1 106 ? -2.067 -2.579 -11.927 1.00 31.11 106 PHE A C 1
ATOM 841 O O . PHE A 1 106 ? -3.060 -1.950 -11.569 1.00 31.11 106 PHE A O 1
ATOM 848 N N . ILE A 1 107 ? -2.030 -3.185 -13.119 1.00 35.47 107 ILE A N 1
ATOM 849 C CA . ILE A 1 107 ? -3.242 -3.341 -13.940 1.00 35.47 107 ILE A CA 1
ATOM 850 C C . ILE A 1 107 ? -3.798 -4.744 -13.701 1.00 35.47 107 ILE A C 1
ATOM 852 O O . ILE A 1 107 ? -3.225 -5.729 -14.156 1.00 35.47 107 ILE A O 1
ATOM 856 N N . VAL A 1 108 ? -4.937 -4.817 -13.014 1.00 32.44 108 VAL A N 1
ATOM 857 C CA . VAL A 1 108 ? -5.860 -5.956 -13.072 1.00 32.44 108 VAL A CA 1
ATOM 858 C C . VAL A 1 108 ? -7.190 -5.409 -13.574 1.00 32.44 108 VAL A C 1
ATOM 860 O O . VAL A 1 108 ? -7.855 -4.656 -12.866 1.00 32.44 108 VAL A O 1
ATOM 863 N N . ILE A 1 109 ? -7.578 -5.771 -14.799 1.00 33.31 109 ILE A N 1
ATOM 864 C CA . ILE A 1 109 ? -8.951 -5.570 -15.277 1.00 33.31 109 ILE A CA 1
ATOM 865 C C . ILE A 1 109 ? -9.612 -6.935 -15.285 1.00 33.31 109 ILE A C 1
ATOM 867 O O . ILE A 1 109 ? -9.279 -7.793 -16.102 1.00 33.31 109 ILE A O 1
ATOM 871 N N . ALA A 1 110 ? -10.594 -7.104 -14.412 1.00 28.05 110 ALA A N 1
ATOM 872 C CA . ALA A 1 110 ? -11.602 -8.127 -14.580 1.00 28.05 110 ALA A CA 1
ATOM 873 C C . ALA A 1 110 ? -12.981 -7.445 -14.597 1.00 28.05 110 ALA A C 1
ATOM 875 O O . ALA A 1 110 ? -13.204 -6.432 -13.937 1.00 28.05 110 ALA A O 1
ATOM 876 N N . SER A 1 111 ? -13.881 -7.952 -15.436 1.00 25.86 111 SER A N 1
ATOM 877 C CA . SER A 1 111 ? -15.250 -7.455 -15.603 1.00 25.86 111 SER A CA 1
ATOM 878 C C . SER A 1 111 ? -16.203 -8.643 -15.692 1.00 25.86 111 SER A C 1
ATOM 880 O O . SER A 1 111 ? -15.793 -9.695 -16.189 1.00 25.86 111 SER A O 1
ATOM 882 N N . HIS A 1 112 ? -17.456 -8.485 -15.250 1.00 29.44 112 HIS A N 1
ATOM 883 C CA . HIS A 1 112 ? -18.500 -9.488 -15.462 1.00 29.44 112 HIS A CA 1
ATOM 884 C C . HIS A 1 112 ? -19.810 -8.894 -16.030 1.00 29.44 112 HIS A C 1
ATOM 886 O O . HIS A 1 112 ? -20.344 -7.916 -15.520 1.00 29.44 112 HIS A O 1
ATOM 892 N N . LEU A 1 113 ? -20.249 -9.546 -17.119 1.00 36.00 113 LEU A N 1
ATOM 893 C CA . LEU A 1 113 ? -21.571 -9.792 -17.730 1.00 36.00 113 LEU A CA 1
ATOM 894 C C . LEU A 1 113 ? -22.702 -8.742 -17.688 1.00 36.00 113 LEU A C 1
ATOM 896 O O . LEU A 1 113 ? -23.325 -8.506 -16.660 1.00 36.00 113 LEU A O 1
ATOM 900 N N . ASN A 1 114 ? -23.183 -8.382 -18.887 1.00 30.84 114 ASN A N 1
ATOM 901 C CA . ASN A 1 114 ? -24.572 -8.720 -19.208 1.00 30.84 114 ASN A CA 1
ATOM 902 C C . ASN A 1 114 ? -24.740 -9.205 -20.660 1.00 30.84 114 ASN A C 1
ATOM 904 O O . ASN A 1 114 ? -24.194 -8.637 -21.609 1.00 30.84 114 ASN A O 1
ATOM 908 N N . GLU A 1 115 ? -25.480 -10.304 -20.774 1.00 40.12 115 GLU A N 1
ATOM 909 C CA . GLU A 1 115 ? -25.811 -11.070 -21.965 1.00 40.12 115 GLU A CA 1
ATOM 910 C C . GLU A 1 115 ? -26.865 -10.331 -22.791 1.00 40.12 115 GLU A C 1
ATOM 912 O O . GLU A 1 115 ? -27.944 -10.061 -22.289 1.00 40.12 115 GLU A O 1
ATOM 917 N N . GLU A 1 116 ? -26.582 -10.056 -24.066 1.00 39.19 116 GLU A N 1
ATOM 918 C CA . GLU A 1 116 ? -27.610 -10.112 -25.127 1.00 39.19 116 GLU A CA 1
ATOM 919 C C . GLU A 1 116 ? -27.036 -9.894 -26.536 1.00 39.19 116 GLU A C 1
ATOM 921 O O . GLU A 1 116 ? -27.671 -10.270 -27.519 1.00 39.19 116 GLU A O 1
ATOM 926 N N . LYS A 1 117 ? -25.809 -9.364 -26.678 1.00 39.16 117 LYS A N 1
ATOM 927 C CA . LYS A 1 117 ? -25.250 -8.999 -27.998 1.00 39.16 117 LYS A CA 1
ATOM 928 C C . LYS A 1 117 ? -24.134 -9.888 -28.567 1.00 39.16 117 LYS A C 1
ATOM 930 O O . LYS A 1 117 ? -23.661 -9.602 -29.662 1.00 39.16 117 LYS A O 1
ATOM 935 N N . SER A 1 118 ? -23.744 -10.984 -27.916 1.00 38.22 118 SER A N 1
ATOM 936 C CA . SER A 1 118 ? -22.575 -11.792 -28.332 1.00 38.22 118 SER A CA 1
ATOM 937 C C . SER A 1 118 ? -22.889 -13.187 -28.898 1.00 38.22 118 SER A C 1
ATOM 939 O O . SER A 1 118 ? -21.974 -13.978 -29.123 1.00 38.22 118 SER A O 1
ATOM 941 N N . LYS A 1 119 ? -24.155 -13.522 -29.189 1.00 35.94 119 LYS A N 1
ATOM 942 C CA . LYS A 1 119 ? -24.545 -14.916 -29.496 1.00 35.94 119 LYS A CA 1
ATOM 943 C C . LYS A 1 119 ? -23.942 -15.547 -30.763 1.00 35.94 119 LYS A C 1
ATOM 945 O O . LYS A 1 119 ? -24.020 -16.764 -30.881 1.00 35.94 119 LYS A O 1
ATOM 950 N N . ASN A 1 120 ? -23.308 -14.798 -31.672 1.00 35.16 120 ASN A N 1
ATOM 951 C CA . ASN A 1 120 ? -22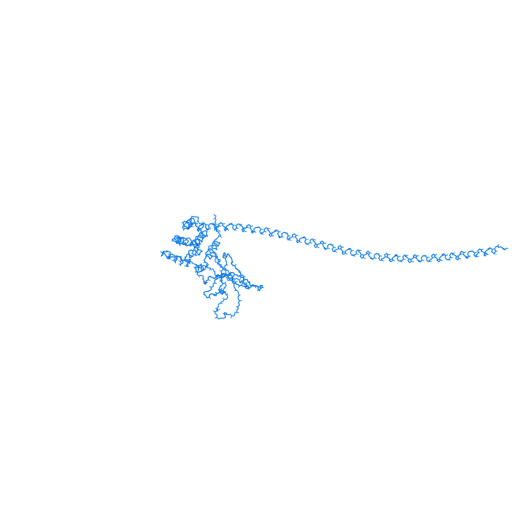.886 -15.359 -32.967 1.00 35.16 120 ASN A CA 1
ATOM 952 C C . ASN A 1 120 ? -21.389 -15.296 -33.313 1.00 35.16 120 ASN A C 1
ATOM 954 O O . ASN A 1 120 ? -21.040 -15.768 -34.392 1.00 35.16 120 ASN A O 1
ATOM 958 N N . LEU A 1 121 ? -20.495 -14.778 -32.458 1.00 36.03 121 LEU A N 1
ATOM 959 C CA . LEU A 1 121 ? -19.100 -14.550 -32.885 1.00 36.03 121 LEU A CA 1
ATOM 960 C C . LEU A 1 121 ? -18.000 -15.381 -32.218 1.00 36.03 121 LEU A C 1
ATOM 962 O O . LEU A 1 121 ? -16.915 -15.445 -32.786 1.00 36.03 121 LEU A O 1
ATOM 966 N N . LEU A 1 122 ? -18.225 -16.098 -31.113 1.00 32.28 122 LEU A N 1
ATOM 967 C CA . LEU A 1 122 ? -17.134 -16.854 -30.477 1.00 32.28 122 LEU A CA 1
ATOM 968 C C . LEU A 1 122 ? -17.615 -18.162 -29.832 1.00 32.28 122 LEU A C 1
ATOM 970 O O . LEU A 1 122 ? -17.950 -18.216 -28.655 1.00 32.28 122 LEU A O 1
ATOM 974 N N . LYS A 1 123 ? -17.562 -19.270 -30.583 1.00 31.88 123 LYS A N 1
ATOM 975 C CA . LYS A 1 123 ? -17.425 -20.612 -29.989 1.00 31.88 123 LYS A CA 1
ATOM 976 C C . LYS A 1 123 ? -15.993 -20.759 -29.451 1.00 31.88 123 LYS A C 1
ATOM 978 O O . LYS A 1 123 ? -15.160 -21.385 -30.102 1.00 31.88 123 LYS A O 1
ATOM 983 N N . ARG A 1 124 ? -15.676 -20.147 -28.310 1.00 36.94 124 ARG A N 1
ATOM 984 C CA . ARG A 1 124 ? -14.438 -20.418 -27.555 1.00 36.94 124 ARG A CA 1
ATOM 985 C C . ARG A 1 124 ? -14.761 -20.574 -26.072 1.00 36.94 124 ARG A C 1
ATOM 987 O O . ARG A 1 124 ? -15.712 -19.980 -25.578 1.00 36.94 124 ARG A O 1
ATOM 994 N N . SER A 1 125 ? -14.037 -21.474 -25.415 1.00 33.56 125 SER A N 1
ATOM 995 C CA . SER A 1 125 ? -14.350 -21.972 -24.074 1.00 33.56 125 SER A CA 1
ATOM 996 C C . SER A 1 125 ? -14.015 -20.920 -23.003 1.00 33.56 125 SER A C 1
ATOM 998 O O . SER A 1 125 ? -12.992 -20.250 -23.134 1.00 33.56 125 SER A O 1
ATOM 1000 N N . PRO A 1 126 ? -14.785 -20.813 -21.901 1.00 32.84 126 PRO A N 1
ATOM 1001 C CA . PRO A 1 126 ? -14.460 -19.969 -20.740 1.00 32.84 126 PRO A CA 1
ATOM 1002 C C . PRO A 1 126 ? -13.036 -20.154 -20.175 1.00 32.84 126 PRO A C 1
ATOM 1004 O O . PRO A 1 126 ? -12.487 -19.240 -19.564 1.00 32.84 126 PRO A O 1
ATOM 1007 N N . SER A 1 127 ? -12.408 -21.310 -20.418 1.00 32.34 127 SER A N 1
ATOM 1008 C CA . SER A 1 127 ? -11.011 -21.599 -20.055 1.00 32.34 127 SER A CA 1
ATOM 1009 C C . SER A 1 127 ? -9.966 -20.757 -20.801 1.00 32.34 127 SER A C 1
ATOM 1011 O O . SER A 1 127 ? -8.824 -20.678 -20.355 1.00 32.34 127 SER A O 1
ATOM 1013 N N . ASP A 1 128 ? -10.328 -20.153 -21.936 1.00 32.81 128 ASP A N 1
ATOM 1014 C CA . ASP A 1 128 ? -9.419 -19.329 -22.744 1.00 32.81 128 ASP A CA 1
ATOM 1015 C C . ASP A 1 128 ? -9.337 -17.877 -22.230 1.00 32.81 128 ASP A C 1
ATOM 1017 O O . ASP A 1 128 ? -8.374 -17.172 -22.524 1.00 32.81 128 ASP A O 1
ATOM 1021 N N . ILE A 1 129 ? -10.327 -17.439 -21.440 1.00 34.41 129 ILE A N 1
ATOM 1022 C CA . ILE A 1 129 ? -10.485 -16.058 -20.944 1.00 34.41 129 ILE A CA 1
ATOM 1023 C C . ILE A 1 129 ? -9.700 -15.830 -19.636 1.00 34.41 129 ILE A C 1
ATOM 1025 O O . ILE A 1 129 ? -9.339 -14.705 -19.314 1.00 34.41 129 ILE A O 1
ATOM 1029 N N . THR A 1 130 ? -9.380 -16.893 -18.894 1.00 31.80 130 THR A N 1
ATOM 1030 C CA . THR A 1 130 ? -8.805 -16.841 -17.534 1.00 31.80 130 THR A CA 1
ATOM 1031 C C . THR A 1 130 ? -7.294 -17.078 -17.460 1.00 31.80 130 THR A C 1
ATOM 1033 O O . THR A 1 130 ? -6.766 -17.298 -16.370 1.00 31.80 130 THR A O 1
ATOM 1036 N N . LYS A 1 131 ? -6.562 -17.049 -18.580 1.00 32.19 131 LYS A N 1
ATOM 1037 C CA . LYS A 1 131 ? -5.102 -17.209 -18.526 1.00 32.19 131 LYS A CA 1
ATOM 1038 C C . LYS A 1 131 ? -4.428 -15.876 -18.194 1.00 32.19 131 LYS A C 1
ATOM 1040 O O . LYS A 1 131 ? -4.529 -14.961 -19.008 1.00 32.19 131 LYS A O 1
ATOM 1045 N N . PRO A 1 132 ? -3.723 -15.762 -17.054 1.00 35.41 132 PRO A N 1
ATOM 1046 C CA . PRO A 1 132 ? -2.844 -14.630 -16.826 1.00 35.41 132 PRO A CA 1
ATOM 1047 C C . PRO A 1 132 ? -1.806 -14.566 -17.955 1.00 35.41 132 PRO A C 1
ATOM 1049 O O . PRO A 1 132 ? -1.071 -15.526 -18.193 1.00 35.41 132 PRO A O 1
ATOM 1052 N N . TYR A 1 133 ? -1.773 -13.448 -18.678 1.00 35.94 133 TYR A N 1
ATOM 1053 C CA . TYR A 1 133 ? -0.711 -13.147 -19.627 1.00 35.94 133 TYR A CA 1
ATOM 1054 C C . TYR A 1 133 ? 0.515 -12.636 -18.872 1.00 35.94 133 TYR A C 1
ATOM 1056 O O . TYR A 1 133 ? 0.583 -11.474 -18.480 1.00 35.94 133 TYR A O 1
ATOM 1064 N N . PHE A 1 134 ? 1.498 -13.514 -18.697 1.00 45.47 134 PHE A N 1
ATOM 1065 C CA . PHE A 1 134 ? 2.860 -13.105 -18.378 1.00 45.47 134 PHE A CA 1
ATOM 1066 C C . PHE A 1 134 ? 3.490 -12.541 -19.653 1.00 45.47 134 PHE A C 1
ATOM 1068 O O . PHE A 1 134 ? 3.567 -13.245 -20.662 1.00 45.47 134 PHE A O 1
ATOM 1075 N N . LEU A 1 135 ? 3.921 -11.277 -19.634 1.00 53.69 135 LEU A N 1
ATOM 1076 C CA . LEU A 1 135 ? 4.685 -10.725 -20.751 1.00 53.69 135 LEU A CA 1
ATOM 1077 C C . LEU A 1 135 ? 6.142 -11.167 -20.613 1.00 53.69 135 LEU A C 1
ATOM 1079 O O . LEU A 1 135 ? 6.967 -10.456 -20.051 1.00 53.69 135 LEU A O 1
ATOM 1083 N N . ASP A 1 136 ? 6.444 -12.356 -21.118 1.00 59.66 136 ASP A N 1
ATOM 1084 C CA . ASP A 1 136 ? 7.807 -12.732 -21.474 1.00 59.66 136 ASP A CA 1
ATOM 1085 C C . ASP A 1 136 ? 8.000 -12.400 -22.955 1.00 59.66 136 ASP A C 1
ATOM 1087 O O . ASP A 1 136 ? 7.335 -12.966 -23.826 1.00 59.66 136 ASP A O 1
ATOM 1091 N N . LEU A 1 137 ? 8.871 -11.433 -23.247 1.00 66.31 137 LEU A N 1
ATOM 1092 C CA . LEU A 1 137 ? 9.173 -11.078 -24.630 1.00 66.31 137 LEU A CA 1
ATOM 1093 C C . LEU A 1 137 ? 9.982 -12.187 -25.319 1.00 66.31 137 LEU A C 1
ATOM 1095 O O . LEU A 1 137 ? 9.874 -12.343 -26.533 1.00 66.31 137 LEU A O 1
ATOM 1099 N N . GLY A 1 138 ? 10.742 -12.985 -24.567 1.00 66.31 138 GLY A N 1
ATOM 1100 C CA . GLY A 1 138 ? 11.608 -14.030 -25.094 1.00 66.31 138 GLY A CA 1
ATOM 1101 C C . GLY A 1 138 ? 12.846 -13.497 -25.826 1.00 66.31 138 GLY A C 1
ATOM 1102 O O . GLY A 1 138 ? 12.879 -12.385 -26.360 1.00 66.31 138 GLY A O 1
ATOM 1103 N N . GLU A 1 139 ? 13.891 -14.325 -25.891 1.00 73.31 139 GLU A N 1
ATOM 1104 C CA . GLU A 1 139 ? 15.201 -13.943 -26.444 1.00 73.31 139 GLU A CA 1
ATOM 1105 C C . GLU A 1 139 ? 15.140 -13.497 -27.914 1.00 73.31 139 GLU A C 1
ATOM 1107 O O . GLU A 1 139 ? 15.855 -12.580 -28.328 1.00 73.31 139 GLU A O 1
ATOM 1112 N N . GLU A 1 140 ? 14.265 -14.110 -28.719 1.00 76.19 140 GLU A N 1
ATOM 1113 C CA . GLU A 1 140 ? 14.103 -13.760 -30.133 1.00 76.19 140 GLU A CA 1
ATOM 1114 C C . GLU A 1 140 ? 13.585 -12.324 -30.297 1.00 76.19 140 GLU A C 1
ATOM 1116 O O . GLU A 1 140 ? 14.055 -11.576 -31.158 1.00 76.19 140 GLU A O 1
ATOM 1121 N N . ASN A 1 141 ? 12.634 -11.912 -29.458 1.00 79.00 141 ASN A N 1
ATOM 1122 C CA . ASN A 1 141 ? 12.078 -10.565 -29.484 1.00 79.00 141 ASN A CA 1
ATOM 1123 C C . ASN A 1 141 ? 13.127 -9.541 -29.039 1.00 79.00 141 ASN A C 1
ATOM 1125 O O . ASN A 1 141 ? 13.342 -8.547 -29.734 1.00 79.00 141 ASN A O 1
ATOM 1129 N N . ILE A 1 142 ? 13.849 -9.834 -27.953 1.00 84.44 142 ILE A N 1
ATOM 1130 C CA . ILE A 1 142 ? 14.956 -9.003 -27.464 1.00 84.44 142 ILE A CA 1
ATOM 1131 C C . ILE A 1 142 ? 16.018 -8.820 -28.554 1.00 84.44 142 ILE A C 1
ATOM 1133 O O . ILE A 1 142 ? 16.403 -7.693 -28.870 1.00 84.44 142 ILE A O 1
ATOM 1137 N N . SER A 1 143 ? 16.411 -9.908 -29.218 1.00 89.12 143 SER A N 1
ATOM 1138 C CA . SER A 1 143 ? 17.373 -9.881 -30.324 1.00 89.12 143 SER A CA 1
ATOM 1139 C C . SER A 1 143 ? 16.869 -9.063 -31.518 1.00 89.12 143 SER A C 1
ATOM 1141 O O . SER A 1 143 ? 17.625 -8.291 -32.113 1.00 89.12 143 SER A O 1
ATOM 1143 N N . LYS A 1 144 ? 15.584 -9.187 -31.880 1.00 90.81 144 LYS A N 1
ATOM 1144 C CA . LYS A 1 144 ? 14.960 -8.384 -32.947 1.00 90.81 144 LYS A CA 1
ATOM 1145 C C . LYS A 1 144 ? 14.973 -6.894 -32.611 1.00 90.81 144 LYS A C 1
ATOM 1147 O O . LYS A 1 144 ? 15.353 -6.100 -33.474 1.00 90.81 144 LYS A O 1
ATOM 1152 N N . ARG A 1 145 ? 14.614 -6.518 -31.379 1.00 93.19 145 ARG A N 1
ATOM 1153 C CA . ARG A 1 145 ? 14.652 -5.123 -30.905 1.00 93.19 145 ARG A CA 1
ATOM 1154 C C . ARG A 1 145 ? 16.065 -4.568 -30.948 1.00 93.19 145 ARG A C 1
ATOM 1156 O O . ARG A 1 145 ? 16.277 -3.511 -31.535 1.00 93.19 145 ARG A O 1
ATOM 1163 N N . LEU A 1 146 ? 17.035 -5.313 -30.421 1.00 94.38 146 LEU A N 1
ATOM 1164 C CA . LEU A 1 146 ? 18.434 -4.901 -30.398 1.00 94.38 146 LEU A CA 1
ATOM 1165 C C . LEU A 1 146 ? 18.982 -4.676 -31.812 1.00 94.38 146 LEU A C 1
ATOM 1167 O O . LEU A 1 146 ? 19.602 -3.650 -32.084 1.00 94.38 146 LEU A O 1
ATOM 1171 N N . ASN A 1 147 ? 18.685 -5.587 -32.743 1.00 94.81 147 ASN A N 1
ATOM 1172 C CA . ASN A 1 147 ? 19.055 -5.440 -34.149 1.00 94.81 147 ASN A CA 1
ATOM 1173 C C . ASN A 1 147 ? 18.368 -4.241 -34.816 1.00 94.81 147 ASN A C 1
ATOM 1175 O O . ASN A 1 147 ? 18.999 -3.539 -35.604 1.00 94.81 147 ASN A O 1
ATOM 1179 N N . SER A 1 148 ? 17.087 -4.004 -34.520 1.00 93.50 148 SER A N 1
ATOM 1180 C CA . SER A 1 148 ? 16.333 -2.870 -35.063 1.00 93.50 148 SER A CA 1
ATOM 1181 C C . SER A 1 148 ? 16.926 -1.540 -34.601 1.00 93.50 148 SER A C 1
ATOM 1183 O O . SER A 1 148 ? 17.339 -0.730 -35.429 1.00 93.50 148 SER A O 1
ATOM 1185 N N . VAL A 1 149 ? 17.063 -1.358 -33.286 1.00 94.06 149 VAL A N 1
ATOM 1186 C CA . VAL A 1 149 ? 17.601 -0.129 -32.690 1.00 94.06 149 VAL A CA 1
ATOM 1187 C C . VAL A 1 149 ? 19.053 0.097 -33.117 1.00 94.06 149 VAL A C 1
ATOM 1189 O O . VAL A 1 149 ? 19.416 1.205 -33.506 1.00 94.06 149 VAL A O 1
ATOM 1192 N N . SER A 1 150 ? 19.875 -0.957 -33.158 1.00 95.06 150 SER A N 1
ATOM 1193 C CA . SER A 1 150 ? 21.258 -0.873 -33.643 1.00 95.06 150 SER A CA 1
ATOM 1194 C C . SER A 1 150 ? 21.341 -0.381 -35.092 1.00 95.06 150 SER A C 1
ATOM 1196 O O . SER A 1 150 ? 22.170 0.476 -35.400 1.00 95.06 150 SER A O 1
ATOM 1198 N N . ARG A 1 151 ? 20.464 -0.854 -35.994 1.00 94.69 151 ARG A N 1
ATOM 1199 C CA . ARG A 1 151 ? 20.418 -0.357 -37.382 1.00 94.69 151 ARG A CA 1
ATOM 1200 C C . ARG A 1 151 ? 20.067 1.127 -37.445 1.00 94.69 151 ARG A C 1
ATOM 1202 O O . ARG A 1 151 ? 20.760 1.863 -38.141 1.00 94.69 151 ARG A O 1
ATOM 1209 N N . ILE A 1 152 ? 19.045 1.559 -36.706 1.00 91.62 152 ILE A N 1
ATOM 1210 C CA . ILE A 1 152 ? 18.602 2.962 -36.679 1.00 91.62 152 ILE A CA 1
ATOM 1211 C C . ILE A 1 152 ? 19.752 3.860 -36.205 1.00 91.62 152 ILE A C 1
ATOM 1213 O O . ILE A 1 152 ? 20.155 4.779 -36.921 1.00 91.62 152 ILE A O 1
ATOM 1217 N N . ILE A 1 153 ? 20.368 3.522 -35.068 1.00 91.81 153 ILE A N 1
ATOM 1218 C CA . ILE A 1 153 ? 21.472 4.292 -34.477 1.00 91.81 153 ILE A CA 1
ATOM 1219 C C . ILE A 1 153 ? 22.690 4.334 -35.404 1.00 91.81 153 ILE A C 1
ATOM 1221 O O . ILE A 1 153 ? 23.236 5.407 -35.658 1.00 91.81 153 ILE A O 1
ATOM 1225 N N . ASN A 1 154 ? 23.108 3.191 -35.955 1.00 90.81 154 ASN A N 1
ATOM 1226 C CA . ASN A 1 154 ? 24.279 3.136 -36.837 1.00 90.81 154 ASN A CA 1
ATOM 1227 C C . ASN A 1 154 ? 24.037 3.828 -38.190 1.00 90.81 154 ASN A C 1
ATOM 1229 O O . ASN A 1 154 ? 24.992 4.253 -38.834 1.00 90.81 154 ASN A O 1
ATOM 1233 N N . SER A 1 155 ? 22.778 3.978 -38.610 1.00 88.69 155 SER A N 1
ATOM 1234 C CA . SER A 1 155 ? 22.406 4.759 -39.796 1.00 88.69 155 SER A CA 1
ATOM 1235 C C . SER A 1 155 ? 22.316 6.272 -39.545 1.00 88.69 155 SER A C 1
ATOM 1237 O O . SER A 1 155 ? 21.950 7.014 -40.455 1.00 88.69 155 SER A O 1
ATOM 1239 N N . ASN A 1 156 ? 22.663 6.745 -38.337 1.00 80.25 156 ASN A N 1
ATOM 1240 C CA . ASN A 1 156 ? 22.546 8.144 -37.902 1.00 80.25 156 ASN A CA 1
ATOM 1241 C C . ASN A 1 156 ? 21.126 8.725 -38.030 1.00 80.25 156 ASN A C 1
ATOM 1243 O O . ASN A 1 156 ? 20.953 9.939 -38.151 1.00 80.25 156 ASN A O 1
ATOM 1247 N N . GLN A 1 157 ? 20.104 7.871 -37.988 1.00 77.19 157 GLN A N 1
ATOM 1248 C CA . GLN A 1 157 ? 18.715 8.309 -37.967 1.00 77.19 157 GLN A CA 1
ATOM 1249 C C . GLN A 1 157 ? 18.329 8.843 -36.584 1.00 77.19 157 GLN A C 1
ATOM 1251 O O . GLN A 1 157 ? 18.908 8.467 -35.563 1.00 77.19 157 GLN A O 1
ATOM 1256 N N . HIS A 1 158 ? 17.344 9.742 -36.557 1.00 80.56 158 HIS A N 1
ATOM 1257 C CA . HIS A 1 158 ? 16.772 10.236 -35.310 1.00 80.56 158 HIS A CA 1
ATOM 1258 C C . HIS A 1 158 ? 15.985 9.117 -34.618 1.00 80.56 158 HIS A C 1
ATOM 1260 O O . HIS A 1 158 ? 15.141 8.474 -35.243 1.00 80.56 158 HIS A O 1
ATOM 1266 N N . LEU A 1 159 ? 16.269 8.893 -33.336 1.00 87.62 159 LEU A N 1
ATOM 1267 C CA . LEU A 1 159 ? 15.573 7.906 -32.519 1.00 87.62 159 LEU A CA 1
ATOM 1268 C C . LEU A 1 159 ? 14.244 8.513 -32.059 1.00 87.62 159 LEU A C 1
ATOM 1270 O O . LEU 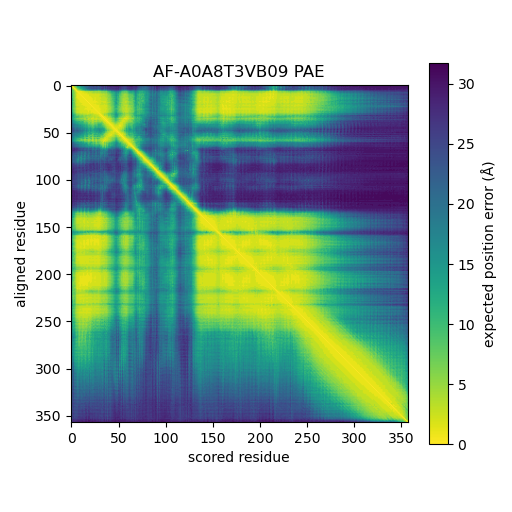A 1 159 ? 14.247 9.484 -31.305 1.00 87.62 159 LEU A O 1
ATOM 1274 N N . ASN A 1 160 ? 13.112 7.964 -32.502 1.00 91.88 160 ASN A N 1
ATOM 1275 C CA . ASN A 1 160 ? 11.831 8.349 -31.912 1.00 91.88 160 ASN A CA 1
ATOM 1276 C C . ASN A 1 160 ? 11.698 7.756 -30.492 1.00 91.88 160 ASN A C 1
ATOM 1278 O O . ASN A 1 160 ? 12.505 6.930 -30.060 1.00 91.88 160 ASN A O 1
ATOM 1282 N N . ILE A 1 161 ? 10.661 8.167 -29.759 1.00 94.44 161 ILE A N 1
ATOM 1283 C CA . ILE A 1 161 ? 10.448 7.739 -28.368 1.00 94.44 161 ILE A CA 1
ATOM 1284 C C . ILE A 1 161 ? 10.266 6.214 -28.259 1.00 94.44 161 ILE A C 1
ATOM 1286 O O . ILE A 1 161 ? 10.799 5.612 -27.334 1.00 94.44 161 ILE A O 1
ATOM 1290 N N . GLU A 1 162 ? 9.554 5.570 -29.189 1.00 93.88 162 GLU A N 1
ATOM 1291 C CA . GLU A 1 162 ? 9.334 4.112 -29.168 1.00 93.88 162 GLU A CA 1
ATOM 1292 C C . GLU A 1 162 ? 10.650 3.344 -29.373 1.00 93.88 162 GLU A C 1
ATOM 1294 O O . GLU A 1 162 ? 10.937 2.382 -28.657 1.00 93.88 162 GLU A O 1
ATOM 1299 N N . ASP A 1 163 ? 11.488 3.810 -30.301 1.00 93.81 163 ASP A N 1
ATOM 1300 C CA . ASP A 1 163 ? 12.818 3.262 -30.569 1.00 93.81 163 ASP A CA 1
ATOM 1301 C C . ASP A 1 163 ? 13.777 3.479 -29.391 1.00 93.81 163 ASP A C 1
ATOM 1303 O O . ASP A 1 163 ? 14.567 2.591 -29.071 1.00 93.81 163 ASP A O 1
ATOM 1307 N N . ALA A 1 164 ? 13.679 4.619 -28.703 1.00 95.19 164 ALA A N 1
ATOM 1308 C CA . ALA A 1 164 ? 14.436 4.885 -27.484 1.00 95.19 164 ALA A CA 1
ATOM 1309 C C . ALA A 1 164 ? 13.998 3.971 -26.332 1.00 95.19 164 ALA A C 1
ATOM 1311 O O . ALA A 1 164 ? 14.838 3.330 -25.703 1.00 95.19 164 ALA A O 1
ATOM 1312 N N . LEU A 1 165 ? 12.688 3.836 -26.098 1.00 95.06 165 LEU A N 1
ATOM 1313 C CA . LEU A 1 165 ? 12.130 2.960 -25.063 1.00 95.06 165 LEU A CA 1
ATOM 1314 C C . LEU A 1 165 ? 12.517 1.493 -25.271 1.00 95.06 165 LEU A C 1
ATOM 1316 O O . LEU A 1 165 ? 12.662 0.759 -24.295 1.00 95.06 165 LEU A O 1
ATOM 1320 N N . ASN A 1 166 ? 12.757 1.065 -26.514 1.00 95.38 166 ASN A N 1
ATOM 1321 C CA . ASN A 1 166 ? 13.262 -0.277 -26.790 1.00 95.38 166 ASN A CA 1
ATOM 1322 C C . ASN A 1 166 ? 14.613 -0.572 -26.124 1.00 95.38 166 ASN A C 1
ATOM 1324 O O . ASN A 1 166 ? 14.831 -1.720 -25.745 1.00 95.38 166 ASN A O 1
ATOM 1328 N N . LEU A 1 167 ? 15.486 0.423 -25.921 1.00 96.44 167 LEU A N 1
ATOM 1329 C CA . LEU A 1 167 ? 16.724 0.243 -25.150 1.00 96.44 167 LEU A CA 1
ATOM 1330 C C . LEU A 1 167 ? 16.409 -0.161 -23.700 1.00 96.44 167 LEU A C 1
ATOM 1332 O O . LEU A 1 167 ? 16.970 -1.133 -23.196 1.00 96.44 167 LEU A O 1
ATOM 1336 N N . GLY A 1 168 ? 15.456 0.526 -23.065 1.00 95.19 168 GLY A N 1
ATOM 1337 C CA . GLY A 1 168 ? 14.987 0.199 -21.717 1.00 95.19 168 GLY A CA 1
ATOM 1338 C C . GLY A 1 168 ? 14.274 -1.155 -21.648 1.00 95.19 168 GLY A C 1
ATOM 1339 O O . GLY A 1 168 ? 14.565 -1.953 -20.762 1.00 95.19 168 GLY A O 1
ATOM 1340 N N . ILE A 1 169 ? 13.408 -1.466 -22.619 1.00 88.88 169 ILE A N 1
ATOM 1341 C CA . ILE A 1 169 ? 12.696 -2.756 -22.707 1.00 88.88 169 ILE A CA 1
ATOM 1342 C C . ILE A 1 169 ? 13.680 -3.927 -22.833 1.00 88.88 169 ILE A C 1
ATOM 1344 O O . ILE A 1 169 ? 13.495 -4.945 -22.171 1.00 88.88 169 ILE A O 1
ATOM 1348 N N . ILE A 1 170 ? 14.733 -3.796 -23.648 1.00 93.56 170 ILE A N 1
ATOM 1349 C CA . ILE A 1 170 ? 15.760 -4.841 -23.796 1.00 93.56 170 ILE A CA 1
ATOM 1350 C C . ILE A 1 170 ? 16.414 -5.148 -22.446 1.00 93.56 170 ILE A C 1
ATOM 1352 O O . ILE A 1 170 ? 16.524 -6.310 -22.064 1.00 93.56 170 ILE A O 1
ATOM 1356 N N . VAL A 1 171 ? 16.822 -4.110 -21.716 1.00 94.19 171 VAL A N 1
ATOM 1357 C CA . VAL A 1 171 ? 17.485 -4.248 -20.411 1.00 94.19 171 VAL A CA 1
ATOM 1358 C C . VAL A 1 171 ? 16.529 -4.777 -19.341 1.00 94.19 171 VAL A C 1
ATOM 1360 O O . VAL A 1 171 ? 16.932 -5.559 -18.483 1.00 94.19 171 VAL A O 1
ATOM 1363 N N . LEU A 1 172 ? 15.253 -4.403 -19.414 1.00 85.00 172 LEU A N 1
ATOM 1364 C CA . LEU A 1 172 ? 14.228 -4.840 -18.475 1.00 85.00 172 LEU A CA 1
ATOM 1365 C C . LEU A 1 172 ? 13.869 -6.328 -18.645 1.00 85.00 172 LEU A C 1
ATOM 1367 O O . LEU A 1 172 ? 13.763 -7.047 -17.653 1.00 85.00 172 LEU A O 1
ATOM 1371 N N . TYR A 1 173 ? 13.718 -6.795 -19.889 1.00 82.75 173 TYR A N 1
ATOM 1372 C CA . TYR A 1 173 ? 13.210 -8.136 -20.224 1.00 82.75 173 TYR A CA 1
ATOM 1373 C C . TYR A 1 173 ? 14.288 -9.136 -20.682 1.00 82.75 173 TYR A C 1
ATOM 1375 O O . TYR A 1 173 ? 13.961 -10.256 -21.075 1.00 82.75 173 TYR A O 1
ATOM 1383 N N . THR A 1 174 ? 15.573 -8.771 -20.659 1.00 84.62 174 THR A N 1
ATOM 1384 C CA . THR A 1 174 ? 16.658 -9.730 -20.932 1.00 84.62 174 THR A CA 1
ATOM 1385 C C . THR A 1 174 ? 16.684 -10.847 -19.887 1.00 84.62 174 THR A C 1
ATOM 1387 O O . THR A 1 174 ? 16.454 -10.616 -18.708 1.00 84.62 174 THR A O 1
ATOM 1390 N N . GLN A 1 175 ? 17.037 -12.070 -20.278 1.00 80.25 175 GLN A N 1
ATOM 1391 C CA . GLN A 1 175 ? 17.225 -13.151 -19.310 1.00 80.25 175 GLN A CA 1
ATOM 1392 C C . GLN A 1 175 ? 18.528 -12.970 -18.512 1.00 80.25 175 GLN A C 1
ATOM 1394 O O . GLN A 1 175 ? 19.506 -12.416 -19.016 1.00 80.25 175 GLN A O 1
ATOM 1399 N N . ARG A 1 176 ? 18.575 -13.472 -17.266 1.00 81.38 176 ARG A N 1
ATOM 1400 C CA . ARG A 1 176 ? 19.733 -13.323 -16.351 1.00 81.38 176 ARG A CA 1
ATOM 1401 C C . ARG A 1 176 ? 21.059 -13.819 -16.935 1.00 81.38 176 ARG A C 1
ATOM 1403 O O . ARG A 1 176 ? 22.091 -13.201 -16.706 1.00 81.38 176 ARG A O 1
ATOM 1410 N N . ASN A 1 177 ? 21.037 -14.934 -17.657 1.00 80.56 177 ASN A N 1
ATOM 1411 C CA . ASN A 1 177 ? 22.205 -15.523 -18.323 1.00 80.56 177 ASN A CA 1
ATOM 1412 C C . ASN A 1 177 ? 22.753 -14.649 -19.469 1.00 80.56 177 ASN A C 1
ATOM 1414 O O . ASN A 1 177 ? 23.940 -14.735 -19.763 1.00 80.56 177 ASN A O 1
ATOM 1418 N N . GLN A 1 178 ? 21.916 -13.808 -20.083 1.00 85.81 178 GLN A N 1
ATOM 1419 C CA . GLN A 1 178 ? 22.271 -12.904 -21.186 1.00 85.81 178 GLN A CA 1
ATOM 1420 C C . GLN A 1 178 ? 22.348 -11.430 -20.761 1.00 85.81 178 GLN A C 1
ATOM 1422 O O . GLN A 1 178 ? 22.708 -10.573 -21.566 1.00 85.81 178 GLN A O 1
ATOM 1427 N N . ALA A 1 179 ? 22.021 -11.120 -19.502 1.00 87.50 179 ALA A N 1
ATOM 1428 C CA . ALA A 1 179 ? 21.915 -9.751 -19.009 1.00 87.50 179 ALA A CA 1
ATOM 1429 C C . ALA A 1 179 ? 23.209 -8.960 -19.208 1.00 87.50 179 ALA A C 1
ATOM 1431 O O . ALA A 1 179 ? 23.147 -7.817 -19.640 1.00 87.50 179 ALA A O 1
ATOM 1432 N N . TYR A 1 180 ? 24.369 -9.582 -18.977 1.00 88.62 180 TYR A N 1
ATOM 1433 C CA . TYR A 1 180 ? 25.668 -8.956 -19.234 1.00 88.62 180 TYR A CA 1
ATOM 1434 C C . TYR A 1 180 ? 25.802 -8.472 -20.679 1.00 88.62 180 TYR A C 1
ATOM 1436 O O . TYR A 1 180 ? 25.921 -7.276 -20.924 1.00 88.62 180 TYR A O 1
ATOM 1444 N N . GLU A 1 181 ? 25.703 -9.397 -21.630 1.00 93.69 181 GLU A N 1
ATOM 1445 C CA . GLU A 1 181 ? 25.900 -9.108 -23.048 1.00 93.69 181 GLU A CA 1
ATOM 1446 C C . GLU A 1 181 ? 24.866 -8.102 -23.575 1.00 93.69 181 GLU A C 1
ATOM 1448 O O . GLU A 1 181 ? 25.204 -7.183 -24.322 1.00 93.69 181 GLU A O 1
ATOM 1453 N N . ASN A 1 182 ? 23.599 -8.246 -23.183 1.00 94.62 182 ASN A N 1
ATOM 1454 C CA . ASN A 1 182 ? 22.536 -7.368 -23.663 1.00 94.62 182 ASN A CA 1
ATOM 1455 C C . ASN A 1 182 ? 22.617 -5.963 -23.052 1.00 94.62 182 ASN A C 1
ATOM 1457 O O . ASN A 1 182 ? 22.423 -4.989 -23.780 1.00 94.62 182 ASN A O 1
ATOM 1461 N N . ILE A 1 183 ? 22.943 -5.834 -21.761 1.00 95.44 183 ILE A N 1
ATOM 1462 C CA . ILE A 1 183 ? 23.100 -4.527 -21.104 1.00 95.44 183 ILE A CA 1
ATOM 1463 C C . ILE A 1 183 ? 24.322 -3.796 -21.651 1.00 95.44 183 ILE A C 1
ATOM 1465 O O . ILE A 1 183 ? 24.218 -2.619 -21.979 1.00 95.44 183 ILE A O 1
ATOM 1469 N N . GLU A 1 184 ? 25.446 -4.484 -21.844 1.00 95.44 184 GLU A N 1
ATOM 1470 C CA . GLU A 1 184 ? 26.644 -3.891 -22.444 1.00 95.44 184 GLU A CA 1
ATOM 1471 C C . GLU A 1 184 ? 26.377 -3.398 -23.878 1.00 95.44 184 GLU A C 1
ATOM 1473 O O . GLU A 1 184 ? 26.740 -2.277 -24.246 1.00 95.44 184 GLU A O 1
ATOM 1478 N N . LYS A 1 185 ? 25.677 -4.193 -24.702 1.00 96.38 185 LYS A N 1
ATOM 1479 C CA . LYS A 1 185 ? 25.268 -3.766 -26.050 1.00 96.38 185 LYS A CA 1
ATOM 1480 C C . LYS A 1 185 ? 24.333 -2.559 -26.007 1.00 96.38 185 LYS A C 1
ATOM 1482 O O . LYS A 1 185 ? 24.508 -1.642 -26.809 1.00 96.38 185 LYS A O 1
ATOM 1487 N N . VAL A 1 186 ? 23.362 -2.539 -25.093 1.00 96.81 186 VAL A N 1
ATOM 1488 C CA . VAL A 1 186 ? 22.457 -1.394 -24.922 1.00 96.81 186 VAL A CA 1
ATOM 1489 C C . VAL A 1 186 ? 23.214 -0.153 -24.471 1.00 96.81 186 VAL A C 1
ATOM 1491 O O . VAL A 1 186 ? 22.988 0.906 -25.050 1.00 96.81 186 VAL A O 1
ATOM 1494 N N . LEU A 1 187 ? 24.144 -0.269 -23.522 1.00 96.31 187 LEU A N 1
ATOM 1495 C CA . LEU A 1 187 ? 24.987 0.844 -23.095 1.00 96.31 187 LEU A CA 1
ATOM 1496 C C . LEU A 1 187 ? 25.763 1.409 -24.277 1.00 96.31 187 LEU A C 1
ATOM 1498 O O . LEU A 1 187 ? 25.629 2.588 -24.568 1.00 96.31 187 LEU A O 1
ATOM 1502 N N . ASN A 1 188 ? 26.469 0.572 -25.038 1.00 94.81 188 ASN A N 1
ATOM 1503 C CA . ASN A 1 188 ? 27.210 1.007 -26.226 1.00 94.81 188 ASN A CA 1
ATOM 1504 C C . ASN A 1 188 ? 26.334 1.718 -27.275 1.00 94.81 188 ASN A C 1
ATOM 1506 O O . ASN A 1 188 ? 26.805 2.613 -27.981 1.00 94.81 188 ASN A O 1
ATOM 1510 N N . LEU A 1 189 ? 25.064 1.328 -27.404 1.00 94.94 189 LEU A N 1
ATOM 1511 C CA . LEU A 1 189 ? 24.098 2.030 -28.248 1.00 94.94 189 LEU A CA 1
ATOM 1512 C C . LEU A 1 189 ? 23.667 3.363 -27.629 1.00 94.94 189 LEU A C 1
ATOM 1514 O O . LEU A 1 189 ? 23.662 4.371 -28.333 1.00 94.94 189 LEU A O 1
ATOM 1518 N N . TYR A 1 190 ? 23.364 3.379 -26.331 1.00 94.88 190 TYR A N 1
ATOM 1519 C CA . TYR A 1 190 ? 23.030 4.577 -25.568 1.00 94.88 190 TYR A CA 1
ATOM 1520 C C . TYR A 1 190 ? 24.146 5.629 -25.651 1.00 94.88 190 TYR A C 1
ATOM 1522 O O . TYR A 1 190 ? 23.853 6.778 -25.967 1.00 94.88 190 TYR A O 1
ATOM 1530 N N . LEU A 1 191 ? 25.420 5.232 -25.526 1.00 92.12 191 LEU A N 1
ATOM 1531 C CA . LEU A 1 191 ? 26.588 6.117 -25.665 1.00 92.12 191 LEU A CA 1
ATOM 1532 C C . LEU A 1 191 ? 26.582 6.919 -26.976 1.00 92.12 191 LEU A C 1
ATOM 1534 O O . LEU A 1 191 ? 26.984 8.078 -27.018 1.00 92.12 191 LEU A O 1
ATOM 1538 N N . LYS A 1 192 ? 26.115 6.310 -28.073 1.00 91.88 192 LYS A N 1
ATOM 1539 C CA . LYS A 1 192 ? 26.083 6.949 -29.399 1.00 91.88 192 LYS A CA 1
ATOM 1540 C C . LYS A 1 192 ? 24.964 7.979 -29.549 1.00 91.88 192 LYS A C 1
ATOM 1542 O O . LYS A 1 192 ? 25.007 8.785 -30.484 1.00 91.88 192 LYS A O 1
ATOM 1547 N N . VAL A 1 193 ? 23.943 7.918 -28.694 1.00 91.62 193 VAL A N 1
ATOM 1548 C CA . VAL A 1 193 ? 22.726 8.728 -28.826 1.00 91.62 193 VAL A CA 1
ATOM 1549 C C . VAL A 1 193 ? 22.432 9.618 -27.631 1.00 91.62 193 VAL A C 1
ATOM 1551 O O . VAL A 1 193 ? 21.661 10.550 -27.819 1.00 91.62 193 VAL A O 1
ATOM 1554 N N . SER A 1 194 ? 23.035 9.396 -26.459 1.00 88.62 194 SER A N 1
ATOM 1555 C CA . SER A 1 194 ? 22.682 10.081 -25.205 1.00 88.62 194 SER A CA 1
ATOM 1556 C C . SER A 1 194 ? 22.667 11.604 -25.347 1.00 88.62 194 SER A C 1
ATOM 1558 O O . SER A 1 194 ? 21.667 12.243 -25.047 1.00 88.62 194 SER A O 1
ATOM 1560 N N . THR A 1 195 ? 23.698 12.175 -25.973 1.00 88.31 195 THR A N 1
ATOM 1561 C CA . THR A 1 195 ? 23.815 13.623 -26.251 1.00 88.31 195 THR A CA 1
ATOM 1562 C C . THR A 1 195 ? 22.756 14.201 -27.199 1.00 88.31 195 THR A C 1
ATOM 1564 O O . THR A 1 195 ? 22.631 15.419 -27.310 1.00 88.31 195 THR A O 1
ATOM 1567 N N . LYS A 1 196 ? 22.013 13.353 -27.918 1.00 89.62 196 LYS A N 1
ATOM 1568 C CA . LYS A 1 196 ? 20.952 13.738 -28.866 1.00 89.62 196 LYS A CA 1
ATOM 1569 C C . LYS A 1 196 ? 19.549 13.516 -28.299 1.00 89.62 196 LYS A C 1
ATOM 1571 O O . LYS A 1 196 ? 18.577 13.859 -28.970 1.00 89.62 196 LYS A O 1
ATOM 1576 N N . LEU A 1 197 ? 19.437 12.884 -27.133 1.00 91.75 197 LEU A N 1
ATOM 1577 C CA . LEU A 1 197 ? 18.162 12.603 -26.494 1.00 91.75 197 LEU A CA 1
ATOM 1578 C C . LEU A 1 197 ? 17.624 13.854 -25.800 1.00 91.75 197 LEU A C 1
ATOM 1580 O O . LEU A 1 197 ? 18.370 14.657 -25.247 1.00 91.75 197 LEU A O 1
ATOM 1584 N N . GLU A 1 198 ? 16.303 13.996 -25.793 1.00 93.94 198 GLU A N 1
ATOM 1585 C CA . GLU A 1 198 ? 15.653 14.964 -24.917 1.00 93.94 198 GLU A CA 1
ATOM 1586 C C . GLU A 1 198 ? 15.821 14.540 -23.455 1.00 93.94 198 GLU A C 1
ATOM 1588 O O . GLU A 1 198 ? 15.744 13.351 -23.129 1.00 93.94 198 GLU A O 1
ATOM 1593 N N . PHE A 1 199 ? 15.953 15.523 -22.564 1.00 94.44 199 PHE A N 1
ATOM 1594 C CA . PHE A 1 199 ? 16.157 15.310 -21.130 1.00 94.44 199 PHE A CA 1
ATOM 1595 C C . PHE A 1 199 ? 15.224 14.246 -20.531 1.00 94.44 199 PHE A C 1
ATOM 1597 O O . PHE A 1 199 ? 15.666 13.342 -19.829 1.00 94.44 199 PHE A O 1
ATOM 1604 N N . LYS A 1 200 ? 13.921 14.299 -20.848 1.00 95.50 200 LYS A N 1
ATOM 1605 C CA . LYS A 1 200 ? 12.938 13.369 -20.277 1.00 95.50 200 LYS A CA 1
ATOM 1606 C C . LYS A 1 200 ? 13.224 11.908 -20.646 1.00 95.50 200 LYS A C 1
ATOM 1608 O O . LYS A 1 200 ? 13.050 11.045 -19.794 1.00 95.50 200 LYS A O 1
ATOM 1613 N N . ILE A 1 201 ? 13.603 11.600 -21.890 1.00 95.81 201 ILE A N 1
ATOM 1614 C CA . ILE A 1 201 ? 13.890 10.211 -22.298 1.00 95.81 201 ILE A CA 1
ATOM 1615 C C . ILE A 1 201 ? 15.303 9.779 -21.890 1.00 95.81 201 ILE A C 1
ATOM 1617 O O . ILE A 1 201 ? 15.473 8.628 -21.496 1.00 95.81 201 ILE A O 1
ATOM 1621 N N . GLU A 1 202 ? 16.282 10.691 -21.905 1.00 96.31 202 GLU A N 1
ATOM 1622 C CA . GLU A 1 202 ? 17.626 10.441 -21.365 1.00 96.31 202 GLU A CA 1
ATOM 1623 C C . GLU A 1 202 ? 17.541 10.031 -19.889 1.00 96.31 202 GLU A C 1
ATOM 1625 O O . GLU A 1 202 ? 18.015 8.957 -19.527 1.00 96.31 202 GLU A O 1
ATOM 1630 N N . TYR A 1 203 ? 16.838 10.827 -19.075 1.00 96.38 203 TYR A N 1
ATOM 1631 C CA . TYR A 1 203 ? 16.580 10.549 -17.665 1.00 96.38 203 TYR A CA 1
ATOM 1632 C C . TYR A 1 203 ? 15.981 9.154 -17.458 1.00 96.38 203 TYR A C 1
ATOM 1634 O O . TYR A 1 203 ? 16.499 8.362 -16.679 1.00 96.38 203 TYR A O 1
ATOM 1642 N N . ILE A 1 204 ? 14.909 8.823 -18.186 1.00 95.62 204 ILE A N 1
ATOM 1643 C CA . ILE A 1 204 ? 14.231 7.529 -18.036 1.00 95.62 204 ILE A CA 1
ATOM 1644 C C . ILE A 1 204 ? 15.155 6.363 -18.398 1.00 95.62 204 ILE A C 1
ATOM 1646 O O . ILE A 1 204 ? 15.192 5.377 -17.665 1.00 95.62 204 ILE A O 1
ATOM 1650 N N . LEU A 1 205 ? 15.910 6.463 -19.495 1.00 96.88 205 LEU A N 1
ATOM 1651 C CA . LEU A 1 205 ? 16.848 5.410 -19.886 1.00 96.88 205 LEU A CA 1
ATOM 1652 C C . LEU A 1 205 ? 17.998 5.275 -18.889 1.00 96.88 205 LEU A C 1
ATOM 1654 O O . LEU A 1 205 ? 18.327 4.152 -18.514 1.00 96.88 205 LEU A O 1
ATOM 1658 N N . TYR A 1 206 ? 18.555 6.389 -18.412 1.00 96.94 206 TYR A N 1
ATOM 1659 C CA . TYR A 1 206 ? 19.571 6.391 -17.365 1.00 96.94 206 TYR A CA 1
ATOM 1660 C C . TYR A 1 206 ? 19.080 5.676 -16.103 1.00 96.94 206 TYR A C 1
ATOM 1662 O O . TYR A 1 206 ? 19.732 4.741 -15.632 1.00 96.94 206 TYR A O 1
ATOM 1670 N N . SER A 1 207 ? 17.902 6.053 -15.600 1.00 95.69 207 SER A N 1
ATOM 1671 C CA . SER A 1 207 ? 17.310 5.459 -14.402 1.00 95.69 207 SER A CA 1
ATOM 1672 C C . SER A 1 207 ? 17.062 3.964 -14.587 1.00 95.69 207 SER A C 1
ATOM 1674 O O . SER A 1 207 ? 17.500 3.162 -13.768 1.00 95.69 207 SER A O 1
ATOM 1676 N N . VAL A 1 208 ? 16.413 3.564 -15.686 1.00 95.31 208 VAL A N 1
ATOM 1677 C CA . VAL A 1 208 ? 16.097 2.154 -15.979 1.00 95.31 208 VAL A CA 1
ATOM 1678 C C . VAL A 1 208 ? 17.361 1.313 -16.089 1.00 95.31 208 VAL A C 1
ATOM 1680 O O . VAL A 1 208 ? 17.438 0.251 -15.476 1.00 95.31 208 VAL A O 1
ATOM 1683 N N . ILE A 1 209 ? 18.361 1.765 -16.846 1.00 96.56 209 ILE A N 1
ATOM 1684 C CA . ILE A 1 209 ? 19.590 0.993 -17.031 1.00 96.56 209 ILE A CA 1
ATOM 1685 C C . ILE A 1 209 ? 20.349 0.889 -15.701 1.00 96.56 209 ILE A C 1
ATOM 1687 O O . ILE A 1 209 ? 20.767 -0.209 -15.344 1.00 96.56 209 ILE A O 1
ATOM 1691 N N . THR A 1 210 ? 20.451 1.974 -14.929 1.00 95.56 210 THR A N 1
ATOM 1692 C CA . THR A 1 210 ? 21.097 1.982 -13.602 1.00 95.56 210 THR A CA 1
ATOM 1693 C C . THR A 1 210 ? 20.411 1.015 -12.633 1.00 95.56 210 THR A C 1
ATOM 1695 O O . THR A 1 210 ? 21.067 0.162 -12.034 1.00 95.56 210 THR A O 1
ATOM 1698 N N . ILE A 1 211 ? 19.079 1.082 -12.545 1.00 91.69 211 ILE A N 1
ATOM 1699 C CA . ILE A 1 211 ? 18.249 0.186 -11.726 1.00 91.69 211 ILE A CA 1
ATOM 1700 C C . ILE A 1 211 ? 18.478 -1.278 -12.112 1.00 91.69 211 ILE A C 1
ATOM 1702 O O . ILE A 1 211 ? 18.631 -2.145 -11.250 1.00 91.69 211 ILE A O 1
ATOM 1706 N N . MET A 1 212 ? 18.512 -1.575 -13.410 1.00 91.75 212 MET A N 1
ATOM 1707 C CA . MET A 1 212 ? 18.678 -2.948 -13.875 1.00 91.75 212 MET A CA 1
ATOM 1708 C C . MET A 1 212 ? 20.123 -3.441 -13.746 1.00 91.75 212 MET A C 1
ATOM 1710 O O . MET A 1 212 ? 20.324 -4.630 -13.498 1.00 91.75 212 MET A O 1
ATOM 1714 N N . ILE A 1 213 ? 21.126 -2.559 -13.822 1.00 93.88 213 ILE A N 1
ATOM 1715 C CA . ILE A 1 213 ? 22.506 -2.908 -13.467 1.00 93.88 213 ILE A CA 1
ATOM 1716 C C . ILE A 1 213 ? 22.563 -3.340 -11.992 1.00 93.88 213 ILE A C 1
ATOM 1718 O O . ILE A 1 213 ? 23.083 -4.418 -11.696 1.00 93.88 213 ILE A O 1
ATOM 1722 N N . ASP A 1 214 ? 21.949 -2.585 -11.073 1.00 90.81 214 ASP A N 1
ATOM 1723 C CA . ASP A 1 214 ? 21.869 -2.997 -9.661 1.00 90.81 214 ASP A CA 1
ATOM 1724 C C . ASP A 1 214 ? 21.101 -4.319 -9.470 1.00 90.81 214 ASP A C 1
ATOM 1726 O O . ASP A 1 214 ? 21.438 -5.143 -8.618 1.00 90.81 214 ASP A O 1
ATOM 1730 N N . ALA A 1 215 ? 20.090 -4.574 -10.305 1.00 86.75 215 ALA A N 1
ATOM 1731 C CA . ALA A 1 215 ? 19.281 -5.786 -10.235 1.00 86.75 215 ALA A CA 1
ATOM 1732 C C . ALA A 1 215 ? 20.002 -7.064 -10.713 1.00 86.75 215 ALA A C 1
ATOM 1734 O O . ALA A 1 215 ? 19.699 -8.158 -10.210 1.00 86.75 215 ALA A O 1
ATOM 1735 N N . TYR A 1 216 ? 20.898 -6.952 -11.701 1.00 87.31 216 TYR A N 1
ATOM 1736 C CA . TYR A 1 216 ? 21.545 -8.096 -12.354 1.00 87.31 216 TYR A CA 1
ATOM 1737 C C . TYR A 1 216 ? 22.970 -8.386 -11.870 1.00 87.31 216 TYR A C 1
ATOM 1739 O O . TYR A 1 216 ? 23.352 -9.560 -11.858 1.00 87.31 216 TYR A O 1
ATOM 1747 N N . PHE A 1 217 ? 23.755 -7.374 -11.488 1.00 88.56 217 PHE A N 1
ATOM 1748 C CA . PHE A 1 217 ? 25.198 -7.535 -11.273 1.00 88.56 217 PHE A CA 1
ATOM 1749 C C . PHE A 1 217 ? 25.587 -7.484 -9.792 1.00 88.56 217 PHE A C 1
ATOM 1751 O O . PHE A 1 217 ? 25.728 -6.422 -9.195 1.00 88.56 217 PHE A O 1
ATOM 1758 N N . ASP A 1 218 ? 25.829 -8.667 -9.221 1.00 83.81 218 ASP A N 1
ATOM 1759 C CA . ASP A 1 218 ? 26.445 -8.832 -7.896 1.00 83.81 218 ASP A CA 1
ATOM 1760 C C . ASP A 1 218 ? 27.987 -8.676 -7.928 1.00 83.81 218 ASP A C 1
ATOM 1762 O O . ASP A 1 218 ? 28.602 -8.464 -6.883 1.00 83.81 218 ASP A O 1
ATOM 1766 N N . ASP A 1 219 ? 28.622 -8.823 -9.100 1.00 88.19 219 ASP A N 1
ATOM 1767 C CA . ASP A 1 219 ? 30.077 -8.688 -9.273 1.00 88.19 219 ASP A CA 1
ATOM 1768 C C . ASP A 1 219 ? 30.488 -7.212 -9.241 1.00 88.19 219 ASP A C 1
ATOM 1770 O O . ASP A 1 219 ? 30.076 -6.430 -10.095 1.00 88.19 219 ASP A O 1
ATOM 1774 N N . GLU A 1 220 ? 31.303 -6.838 -8.255 1.00 89.88 220 GLU A N 1
ATOM 1775 C CA . GLU A 1 220 ? 31.660 -5.443 -7.982 1.00 89.88 220 GLU A CA 1
ATOM 1776 C C . GLU A 1 220 ? 32.461 -4.792 -9.116 1.00 89.88 220 GLU A C 1
ATOM 1778 O O . GLU A 1 220 ? 32.217 -3.633 -9.447 1.00 89.88 220 GLU A O 1
ATOM 1783 N N . ASN A 1 221 ? 33.366 -5.533 -9.762 1.00 91.56 221 ASN A N 1
ATOM 1784 C CA . ASN A 1 221 ? 34.171 -4.996 -10.859 1.00 91.56 221 ASN A CA 1
ATOM 1785 C C . ASN A 1 221 ? 33.288 -4.680 -12.067 1.00 91.56 221 ASN A C 1
ATOM 1787 O O . ASN A 1 221 ? 33.342 -3.571 -12.595 1.00 91.56 221 ASN A O 1
ATOM 1791 N N . LYS A 1 222 ? 32.432 -5.629 -12.462 1.00 88.88 222 LYS A N 1
ATOM 1792 C CA . LYS A 1 222 ? 31.506 -5.453 -13.590 1.00 88.88 222 LYS A CA 1
ATOM 1793 C C . LYS A 1 222 ? 30.433 -4.414 -13.303 1.00 88.88 222 LYS A C 1
ATOM 1795 O O . LYS A 1 222 ? 30.078 -3.640 -14.183 1.00 88.88 222 LYS A O 1
ATOM 1800 N N . TYR A 1 223 ? 29.914 -4.389 -12.078 1.00 93.25 223 TYR A N 1
ATOM 1801 C CA . TYR A 1 223 ? 28.976 -3.360 -11.648 1.00 93.25 223 TYR A CA 1
ATOM 1802 C C . TYR A 1 223 ? 29.602 -1.970 -11.815 1.00 93.25 223 TYR A C 1
ATOM 1804 O O . TYR A 1 223 ? 29.027 -1.122 -12.491 1.00 93.25 223 TYR A O 1
ATOM 1812 N N . ASN A 1 224 ? 30.805 -1.758 -11.272 1.00 94.19 224 ASN A N 1
ATOM 1813 C CA . ASN A 1 224 ? 31.494 -0.471 -11.357 1.00 94.19 224 ASN A CA 1
ATOM 1814 C C . ASN A 1 224 ? 31.834 -0.089 -12.803 1.00 94.19 224 ASN A C 1
ATOM 1816 O O . ASN A 1 224 ? 31.693 1.072 -13.168 1.00 94.19 224 ASN A O 1
ATOM 1820 N N . GLU A 1 225 ? 32.237 -1.049 -13.638 1.00 94.56 225 GLU A N 1
ATOM 1821 C CA . GLU A 1 225 ? 32.469 -0.830 -15.069 1.00 94.56 225 GLU A CA 1
ATOM 1822 C C . GLU A 1 225 ? 31.219 -0.268 -15.765 1.00 94.56 225 GLU A C 1
ATOM 1824 O O . GLU A 1 225 ? 31.266 0.825 -16.329 1.00 94.56 225 GLU A O 1
ATOM 1829 N N . LEU A 1 226 ? 30.082 -0.966 -15.667 1.00 94.94 226 LEU A N 1
ATOM 1830 C CA . LEU A 1 226 ? 28.838 -0.576 -16.342 1.00 94.94 226 LEU A CA 1
ATOM 1831 C C . LEU A 1 226 ? 28.249 0.728 -15.778 1.00 94.94 226 LEU A C 1
ATOM 1833 O O . LEU A 1 226 ? 27.737 1.553 -16.538 1.00 94.94 226 LEU A O 1
ATOM 1837 N N . ILE A 1 227 ? 28.340 0.934 -14.460 1.00 95.12 227 ILE A N 1
ATOM 1838 C CA . ILE A 1 227 ? 27.888 2.170 -13.806 1.00 95.12 227 ILE A CA 1
ATOM 1839 C C . ILE A 1 227 ? 28.744 3.367 -14.227 1.00 95.12 227 ILE A C 1
ATOM 1841 O O . ILE A 1 227 ? 28.204 4.426 -14.540 1.00 95.12 227 ILE A O 1
ATOM 1845 N N . ASN A 1 228 ? 30.067 3.219 -14.298 1.00 95.12 228 ASN A N 1
ATOM 1846 C CA . ASN A 1 228 ? 30.928 4.306 -14.766 1.00 95.12 228 ASN A CA 1
ATOM 1847 C C . ASN A 1 228 ? 30.647 4.627 -16.239 1.00 95.12 228 ASN A C 1
ATOM 1849 O O . ASN A 1 228 ? 30.471 5.793 -16.584 1.00 95.12 228 ASN A O 1
ATOM 1853 N N . MET A 1 229 ? 30.476 3.603 -17.085 1.00 94.62 229 MET A N 1
ATOM 1854 C CA . MET A 1 229 ? 30.110 3.796 -18.492 1.00 94.62 229 MET A CA 1
ATOM 1855 C C . MET A 1 229 ? 28.842 4.641 -18.659 1.00 94.62 229 MET A C 1
ATOM 1857 O O . MET A 1 229 ? 28.823 5.541 -19.498 1.00 94.62 229 MET A O 1
ATOM 1861 N N . ILE A 1 230 ? 27.780 4.373 -17.893 1.00 95.25 230 ILE A N 1
ATOM 1862 C CA . ILE A 1 230 ? 26.539 5.146 -18.025 1.00 95.25 230 ILE A CA 1
ATOM 1863 C C . ILE A 1 230 ? 26.653 6.545 -17.405 1.00 95.25 230 ILE A C 1
ATOM 1865 O O . ILE A 1 230 ? 26.150 7.511 -17.987 1.00 95.25 230 ILE A O 1
ATOM 1869 N N . ASN A 1 231 ? 27.355 6.678 -16.277 1.00 94.81 231 ASN A N 1
ATOM 1870 C CA . ASN A 1 231 ? 27.539 7.950 -15.576 1.00 94.81 231 ASN A CA 1
ATOM 1871 C C . ASN A 1 231 ? 28.362 8.956 -16.382 1.00 94.81 231 ASN A C 1
ATOM 1873 O O . ASN A 1 231 ? 28.026 10.143 -16.406 1.00 94.81 231 ASN A O 1
ATOM 1877 N N . ASP A 1 232 ? 29.409 8.488 -17.058 1.00 92.81 232 ASP A N 1
ATOM 1878 C CA . ASP A 1 232 ? 30.304 9.333 -17.855 1.00 92.81 232 ASP A CA 1
ATOM 1879 C C . ASP A 1 232 ? 29.619 9.888 -19.113 1.00 92.81 232 ASP A C 1
ATOM 1881 O O . ASP A 1 232 ? 30.063 10.882 -19.683 1.00 92.81 232 ASP A O 1
ATOM 1885 N N . ASN A 1 233 ? 28.523 9.260 -19.548 1.00 90.31 233 ASN A N 1
ATOM 1886 C CA . ASN A 1 233 ? 27.873 9.544 -20.827 1.00 90.31 233 ASN A CA 1
ATOM 1887 C C . ASN A 1 233 ? 26.426 10.029 -20.697 1.00 90.31 233 ASN A C 1
ATOM 1889 O O . ASN A 1 233 ? 25.703 10.076 -21.695 1.00 90.31 233 ASN A O 1
ATOM 1893 N N . THR A 1 234 ? 26.015 10.389 -19.483 1.00 93.81 234 THR A N 1
ATOM 1894 C CA . THR A 1 234 ? 24.699 10.953 -19.175 1.00 93.81 234 THR A CA 1
ATOM 1895 C C . THR A 1 234 ? 24.862 12.357 -18.605 1.00 93.81 234 THR A C 1
ATOM 1897 O O . THR A 1 234 ? 25.801 12.618 -17.846 1.00 93.81 234 THR A O 1
ATOM 1900 N N . SER A 1 235 ? 23.946 13.261 -18.951 1.00 95.50 235 SER A N 1
ATOM 1901 C CA . SER A 1 235 ? 23.936 14.627 -18.429 1.00 95.50 235 SER A CA 1
ATOM 1902 C C . SER A 1 235 ? 23.910 14.683 -16.893 1.00 95.50 235 SER A C 1
ATOM 1904 O O . SER A 1 235 ? 23.285 13.861 -16.218 1.00 95.50 235 SER A O 1
ATOM 1906 N N . GLU A 1 236 ? 24.578 15.691 -16.317 1.00 95.00 236 GLU A N 1
ATOM 1907 C CA . GLU A 1 236 ? 24.544 15.940 -14.865 1.00 95.00 236 GLU A CA 1
ATOM 1908 C C . GLU A 1 236 ? 23.120 16.169 -14.351 1.00 95.00 236 GLU A C 1
ATOM 1910 O O . GLU A 1 236 ? 22.790 15.737 -13.251 1.00 95.00 236 GLU A O 1
ATOM 1915 N N . GLU A 1 237 ? 22.262 16.795 -15.158 1.00 94.62 237 GLU A N 1
ATOM 1916 C CA . GLU A 1 237 ? 20.864 17.049 -14.805 1.00 94.62 237 GLU A CA 1
ATOM 1917 C C . GLU A 1 237 ? 20.097 15.736 -14.580 1.00 94.62 237 GLU A C 1
ATOM 1919 O O . GLU A 1 237 ? 19.433 15.571 -13.555 1.00 94.62 237 GLU A O 1
ATOM 1924 N N . SER A 1 238 ? 20.243 14.763 -15.489 1.00 94.69 238 SER A N 1
ATOM 1925 C CA . SER A 1 238 ? 19.609 13.444 -15.367 1.00 94.69 238 SER A CA 1
ATOM 1926 C C . SER A 1 238 ? 20.136 12.674 -14.149 1.00 94.69 238 SER A C 1
ATOM 1928 O O . SER A 1 238 ? 19.351 12.075 -13.410 1.00 94.69 238 SER A O 1
ATOM 1930 N N . LYS A 1 239 ? 21.448 12.750 -13.884 1.00 95.50 239 LYS A N 1
ATOM 1931 C CA . LYS A 1 239 ? 22.086 12.104 -12.723 1.00 95.50 239 LYS A CA 1
ATOM 1932 C C . LYS A 1 239 ? 21.630 12.702 -11.392 1.00 95.50 239 LYS A C 1
ATOM 1934 O O . LYS A 1 239 ? 21.304 11.957 -10.471 1.00 95.50 239 LYS A O 1
ATOM 1939 N N . GLN A 1 240 ? 21.571 14.031 -11.295 1.00 94.62 240 GLN A N 1
ATOM 1940 C CA . GLN A 1 240 ? 21.109 14.738 -10.095 1.00 94.62 240 GLN A CA 1
ATOM 1941 C C . GLN A 1 240 ? 19.629 14.491 -9.820 1.00 94.62 240 GLN A C 1
ATOM 1943 O O . GLN A 1 240 ? 19.234 14.315 -8.669 1.00 94.62 240 GLN A O 1
ATOM 1948 N N . LYS A 1 241 ? 18.801 14.448 -10.869 1.00 94.50 241 LYS A N 1
ATOM 1949 C CA . LYS A 1 241 ? 17.387 14.115 -10.715 1.00 94.50 241 LYS A CA 1
ATOM 1950 C C . LYS A 1 241 ? 17.206 12.695 -10.176 1.00 94.50 241 LYS A C 1
ATOM 1952 O O . LYS A 1 241 ? 16.431 12.503 -9.244 1.00 94.50 241 LYS A O 1
ATOM 1957 N N . PHE A 1 242 ? 17.939 11.724 -10.723 1.00 93.69 242 PHE A N 1
ATOM 1958 C CA . PHE A 1 242 ? 17.878 10.339 -10.256 1.00 93.69 242 PHE A CA 1
ATOM 1959 C C . PHE A 1 242 ? 18.309 10.205 -8.792 1.00 93.69 242 PHE A C 1
ATOM 1961 O O . PHE A 1 242 ? 17.595 9.589 -8.007 1.00 93.69 242 PHE A O 1
ATOM 1968 N N . SER A 1 243 ? 19.429 10.824 -8.403 1.00 92.06 243 SER A N 1
ATOM 1969 C CA . SER A 1 243 ? 19.915 10.754 -7.020 1.00 92.06 243 SER A CA 1
ATOM 1970 C C . SER A 1 243 ? 18.971 11.435 -6.027 1.00 92.06 243 SER A C 1
ATOM 1972 O O . SER A 1 243 ? 18.784 10.940 -4.916 1.00 92.06 243 SER A O 1
ATOM 1974 N N . LEU A 1 244 ? 18.330 12.540 -6.425 1.00 91.56 244 LEU A N 1
ATOM 1975 C CA . LEU A 1 244 ? 17.317 13.204 -5.609 1.00 91.56 244 LEU A CA 1
ATOM 1976 C C . LEU A 1 244 ? 16.066 12.330 -5.435 1.00 91.56 244 LEU A C 1
ATOM 1978 O O . LEU A 1 244 ? 15.564 12.215 -4.319 1.00 91.56 244 LEU A O 1
ATOM 1982 N N . GLU A 1 245 ? 15.571 11.706 -6.508 1.00 88.44 245 GLU A N 1
ATOM 1983 C CA . GLU A 1 245 ? 14.417 10.796 -6.445 1.00 88.44 245 GLU A CA 1
ATOM 1984 C C . GLU A 1 245 ? 14.724 9.534 -5.620 1.00 88.44 245 GLU A C 1
ATOM 1986 O O . GLU A 1 245 ? 13.868 9.089 -4.857 1.00 88.44 245 GLU A O 1
ATOM 1991 N N . GLU A 1 246 ? 15.947 8.999 -5.689 1.00 86.75 246 GLU A N 1
ATOM 1992 C CA . GLU A 1 246 ? 16.393 7.884 -4.842 1.00 86.75 246 GLU A CA 1
ATOM 1993 C C . GLU A 1 246 ? 16.429 8.277 -3.355 1.00 86.75 246 GLU A C 1
ATOM 1995 O O . GLU A 1 246 ? 15.911 7.549 -2.505 1.00 86.75 246 GLU A O 1
ATOM 2000 N N . TYR A 1 247 ? 16.973 9.458 -3.040 1.00 87.44 247 TYR A N 1
ATOM 2001 C CA . TYR A 1 247 ? 16.988 9.993 -1.677 1.00 87.44 247 TYR A CA 1
ATOM 2002 C C . TYR A 1 247 ? 15.571 10.197 -1.123 1.00 87.44 247 TYR A C 1
ATOM 2004 O O . TYR A 1 247 ? 15.268 9.753 -0.016 1.00 87.44 247 TYR A O 1
ATOM 2012 N N . LEU A 1 248 ? 14.687 10.821 -1.910 1.00 83.94 248 LEU A N 1
ATOM 2013 C CA . LEU A 1 248 ? 13.283 11.035 -1.549 1.00 83.94 248 LEU A CA 1
ATOM 2014 C C . LEU A 1 248 ? 12.551 9.709 -1.312 1.00 83.94 248 LEU A C 1
ATOM 2016 O O . LEU A 1 248 ? 11.761 9.605 -0.376 1.00 83.94 248 LEU A O 1
ATOM 2020 N N . LEU A 1 249 ? 12.817 8.688 -2.131 1.00 81.69 249 LEU A N 1
ATOM 2021 C CA . LEU A 1 249 ? 12.195 7.375 -1.984 1.00 81.69 249 LEU A CA 1
ATOM 2022 C C . LEU A 1 249 ? 12.612 6.683 -0.677 1.00 81.69 249 LEU A C 1
ATOM 2024 O O . LEU A 1 249 ? 11.765 6.083 -0.009 1.00 81.69 249 LEU A O 1
ATOM 2028 N N . GLU A 1 250 ? 13.887 6.774 -0.291 1.00 81.19 250 GLU A N 1
ATOM 2029 C CA . GLU A 1 250 ? 14.369 6.192 0.967 1.00 81.19 250 GLU A CA 1
ATOM 2030 C C . GLU A 1 250 ? 13.839 6.964 2.189 1.00 81.19 250 GLU A C 1
ATOM 2032 O O . GLU A 1 250 ? 13.410 6.338 3.160 1.00 81.19 250 GLU A O 1
ATOM 2037 N N . ASP A 1 251 ? 13.763 8.297 2.119 1.00 83.25 251 ASP A N 1
ATOM 2038 C CA . ASP A 1 251 ? 13.172 9.133 3.176 1.00 83.25 251 ASP A CA 1
ATOM 2039 C C . ASP A 1 251 ? 11.667 8.853 3.352 1.00 83.25 251 ASP A C 1
ATOM 2041 O O . ASP A 1 251 ? 11.180 8.634 4.464 1.00 83.25 251 ASP A O 1
ATOM 2045 N N . MET A 1 252 ? 10.923 8.732 2.247 1.00 77.50 252 MET A N 1
ATOM 2046 C CA . MET A 1 252 ? 9.514 8.324 2.270 1.00 77.50 252 MET A CA 1
ATOM 2047 C C . MET A 1 252 ? 9.317 6.934 2.874 1.00 77.50 252 MET A C 1
ATOM 2049 O O . MET A 1 252 ? 8.346 6.707 3.602 1.00 77.50 252 MET A O 1
ATOM 2053 N N . LYS A 1 253 ? 10.219 5.993 2.583 1.00 79.94 253 LYS A N 1
ATOM 2054 C CA . LYS A 1 253 ? 10.178 4.648 3.159 1.00 79.94 253 LYS A CA 1
ATOM 2055 C C . LYS A 1 253 ? 10.416 4.683 4.666 1.00 79.94 253 LYS A C 1
ATOM 2057 O O . LYS A 1 253 ? 9.636 4.080 5.400 1.00 79.94 253 LYS A O 1
ATOM 2062 N N . TYR A 1 254 ? 11.415 5.437 5.118 1.00 84.69 254 TYR A N 1
ATOM 2063 C CA . TYR A 1 254 ? 11.683 5.640 6.539 1.00 84.69 254 TYR A CA 1
ATOM 2064 C C . TYR A 1 254 ? 10.470 6.243 7.268 1.00 84.69 254 TYR A C 1
ATOM 2066 O O . TYR A 1 254 ? 10.014 5.702 8.278 1.00 84.69 254 TYR A O 1
ATOM 2074 N N . MET A 1 255 ? 9.876 7.306 6.712 1.00 82.31 255 MET A N 1
ATOM 2075 C CA . MET A 1 255 ? 8.665 7.920 7.266 1.00 82.31 255 MET A CA 1
ATOM 2076 C C . MET A 1 255 ? 7.490 6.941 7.324 1.00 82.31 255 MET A C 1
ATOM 2078 O O . MET A 1 255 ? 6.787 6.885 8.334 1.00 82.31 255 MET A O 1
ATOM 2082 N N . LYS A 1 256 ? 7.276 6.147 6.268 1.00 83.25 256 LYS A N 1
ATOM 2083 C CA . LYS A 1 256 ? 6.200 5.152 6.217 1.00 83.25 256 LYS A CA 1
ATOM 2084 C C . LYS A 1 256 ? 6.360 4.087 7.301 1.00 83.25 256 LYS A C 1
ATOM 2086 O O . LYS A 1 256 ? 5.392 3.808 8.002 1.00 83.25 256 LYS A O 1
ATOM 2091 N N . GLU A 1 257 ? 7.558 3.527 7.459 1.00 82.75 257 GLU A N 1
ATOM 2092 C CA . GLU A 1 257 ? 7.846 2.526 8.495 1.00 82.75 257 GLU A CA 1
ATOM 2093 C C . GLU A 1 257 ? 7.563 3.098 9.896 1.00 82.75 257 GLU A C 1
ATOM 2095 O O . GLU A 1 257 ? 6.849 2.483 10.687 1.00 82.75 257 GLU A O 1
ATOM 2100 N N . HIS A 1 258 ? 7.997 4.334 10.171 1.00 83.06 258 HIS A N 1
ATOM 2101 C CA . HIS A 1 258 ? 7.713 5.006 11.447 1.00 83.06 258 HIS A CA 1
ATOM 2102 C C . HIS A 1 258 ? 6.218 5.302 11.657 1.00 83.06 258 HIS A C 1
ATOM 2104 O O . HIS A 1 258 ? 5.703 5.198 12.773 1.00 83.06 258 HIS A O 1
ATOM 2110 N N . MET A 1 259 ? 5.483 5.662 10.602 1.00 84.38 259 MET A N 1
ATOM 2111 C CA . MET A 1 259 ? 4.030 5.844 10.682 1.00 84.38 259 MET A CA 1
ATOM 2112 C C . MET A 1 259 ? 3.302 4.528 10.973 1.00 84.38 259 MET A C 1
ATOM 2114 O O . MET A 1 259 ? 2.360 4.521 11.766 1.00 84.38 259 MET A O 1
ATOM 2118 N N . GLU A 1 260 ? 3.726 3.422 10.360 1.00 87.69 260 GLU A N 1
ATOM 2119 C CA . GLU A 1 260 ? 3.153 2.093 10.591 1.00 87.69 260 GLU A CA 1
ATOM 2120 C C . GLU A 1 260 ? 3.389 1.617 12.031 1.00 87.69 260 GLU A C 1
ATOM 2122 O O . GLU A 1 260 ? 2.456 1.126 12.673 1.00 87.69 260 GLU A O 1
ATOM 2127 N N . GLU A 1 261 ? 4.588 1.837 12.576 1.00 90.38 261 GLU A N 1
ATOM 2128 C CA . GLU A 1 261 ? 4.906 1.558 13.982 1.00 90.38 261 GLU A CA 1
ATOM 2129 C C . GLU A 1 261 ? 4.031 2.376 14.943 1.00 90.38 261 GLU A C 1
ATOM 2131 O O . GLU A 1 261 ? 3.418 1.821 15.863 1.00 90.38 261 GLU A O 1
ATOM 2136 N N . ASN A 1 262 ? 3.894 3.682 14.697 1.00 92.44 262 ASN A N 1
ATOM 2137 C CA . ASN A 1 262 ? 3.033 4.556 15.496 1.00 92.44 262 ASN A CA 1
ATOM 2138 C C . ASN A 1 262 ? 1.559 4.130 15.428 1.00 92.44 262 ASN A C 1
ATOM 2140 O O . ASN A 1 262 ? 0.862 4.117 16.446 1.00 92.44 262 ASN A O 1
ATOM 2144 N N . LEU A 1 263 ? 1.079 3.736 14.245 1.00 92.12 263 LEU A N 1
ATOM 2145 C CA . LEU A 1 263 ? -0.283 3.240 14.065 1.00 92.12 263 LEU A CA 1
ATOM 2146 C C . LEU A 1 263 ? -0.506 1.929 14.832 1.00 92.12 263 LEU A C 1
ATOM 2148 O O . LEU A 1 263 ? -1.556 1.750 15.452 1.00 92.12 263 LEU A O 1
ATOM 2152 N N . ALA A 1 264 ? 0.470 1.020 14.819 1.00 91.38 264 ALA A N 1
ATOM 2153 C CA . ALA A 1 264 ? 0.411 -0.224 15.580 1.00 91.38 264 ALA A CA 1
ATOM 2154 C C . ALA A 1 264 ? 0.373 0.038 17.097 1.00 91.38 264 ALA A C 1
ATOM 2156 O O . ALA A 1 264 ? -0.440 -0.555 17.810 1.00 91.38 264 ALA A O 1
ATOM 2157 N N . ALA A 1 265 ? 1.183 0.977 17.594 1.00 92.81 265 ALA A N 1
ATOM 2158 C CA . ALA A 1 265 ? 1.168 1.385 18.999 1.00 92.81 265 ALA A CA 1
ATOM 2159 C C . ALA A 1 265 ? -0.176 2.017 19.416 1.00 92.81 265 ALA A C 1
ATOM 2161 O O . ALA A 1 265 ? -0.713 1.701 20.485 1.00 92.81 265 ALA A O 1
ATOM 2162 N N . ALA A 1 266 ? -0.757 2.862 18.559 1.00 91.88 266 ALA A N 1
ATOM 2163 C CA . ALA A 1 266 ? -2.069 3.461 18.790 1.00 91.88 266 ALA A CA 1
ATOM 2164 C C . ALA A 1 266 ? -3.179 2.398 18.850 1.00 91.88 266 ALA A C 1
ATOM 2166 O O . ALA A 1 266 ? -3.985 2.410 19.781 1.00 91.88 266 ALA A O 1
ATOM 2167 N N . LYS A 1 267 ? -3.183 1.431 17.919 1.00 94.12 267 LYS A N 1
ATOM 2168 C CA . LYS A 1 267 ? -4.129 0.299 17.926 1.00 94.12 267 LYS A CA 1
ATOM 2169 C C . LYS A 1 267 ? -4.049 -0.504 19.224 1.00 94.12 267 LYS A C 1
ATOM 2171 O O . LYS A 1 267 ? -5.072 -0.699 19.870 1.00 94.12 267 LYS A O 1
ATOM 2176 N N . ASN A 1 268 ? -2.841 -0.869 19.657 1.00 94.25 268 ASN A N 1
ATOM 2177 C CA . ASN A 1 268 ? -2.635 -1.578 20.924 1.00 94.25 268 ASN A CA 1
ATOM 2178 C C . ASN A 1 268 ? -3.153 -0.785 22.137 1.00 94.25 268 ASN A C 1
ATOM 2180 O O . ASN A 1 268 ? -3.649 -1.365 23.102 1.00 94.25 268 ASN A O 1
ATOM 2184 N N . THR A 1 269 ? -3.031 0.544 22.112 1.00 95.69 269 THR A N 1
ATOM 2185 C CA . THR A 1 269 ? -3.540 1.408 23.189 1.00 95.69 269 THR A CA 1
ATOM 2186 C C . THR A 1 269 ? -5.067 1.411 23.215 1.00 95.69 269 THR A C 1
ATOM 2188 O O . THR A 1 269 ? -5.656 1.233 24.280 1.00 95.69 269 THR A O 1
ATOM 2191 N N . ILE A 1 270 ? -5.703 1.536 22.048 1.00 95.19 270 ILE A N 1
ATOM 2192 C CA . ILE A 1 270 ? -7.164 1.482 21.905 1.00 95.19 270 ILE A CA 1
ATOM 2193 C C . ILE A 1 270 ? -7.709 0.122 22.362 1.00 95.19 270 ILE A C 1
ATOM 2195 O O . ILE A 1 270 ? -8.690 0.073 23.097 1.00 95.19 270 ILE A O 1
ATOM 2199 N N . GLU A 1 271 ? -7.064 -0.984 21.985 1.00 94.88 271 GLU A N 1
ATOM 2200 C CA . GLU A 1 271 ? -7.468 -2.329 22.417 1.00 94.88 271 GLU A CA 1
ATOM 2201 C C . GLU A 1 271 ? -7.423 -2.489 23.943 1.00 94.88 271 GLU A C 1
ATOM 2203 O O . GLU A 1 271 ? -8.364 -3.019 24.538 1.00 94.88 271 GLU A O 1
ATOM 2208 N N . LYS A 1 272 ? -6.374 -1.972 24.599 1.00 94.75 272 LYS A N 1
ATOM 2209 C CA . LYS A 1 272 ? -6.283 -1.970 26.069 1.00 94.75 272 LYS A CA 1
ATOM 2210 C C . LYS A 1 272 ? -7.399 -1.145 26.710 1.00 94.75 272 LYS A C 1
ATOM 2212 O O . LYS A 1 272 ? -8.054 -1.639 27.624 1.00 94.75 272 LYS A O 1
ATOM 2217 N N . GLN A 1 273 ? -7.647 0.065 26.208 1.00 95.06 273 GLN A N 1
ATOM 2218 C CA . GLN A 1 273 ? -8.714 0.933 26.718 1.00 95.06 273 GLN A CA 1
ATOM 2219 C C . GLN A 1 273 ? -10.100 0.301 26.544 1.00 95.06 273 GLN A C 1
ATOM 2221 O O . GLN A 1 273 ? -10.916 0.350 27.462 1.00 95.06 273 GLN A O 1
ATOM 2226 N N . ASN A 1 274 ? -10.359 -0.351 25.408 1.00 95.38 274 ASN A N 1
ATOM 2227 C CA . ASN A 1 274 ? -11.610 -1.076 25.185 1.00 95.38 274 ASN A CA 1
ATOM 2228 C C . ASN A 1 274 ? -11.784 -2.230 26.183 1.00 95.38 274 ASN A C 1
ATOM 2230 O O . ASN A 1 274 ? -12.864 -2.382 26.749 1.00 95.38 274 ASN A O 1
ATOM 2234 N N . SER A 1 275 ? -10.726 -3.000 26.464 1.00 95.31 275 SER A N 1
ATOM 2235 C CA . SER A 1 275 ? -10.786 -4.069 27.471 1.00 95.31 275 SER A CA 1
ATOM 2236 C C . SER A 1 275 ? -11.050 -3.533 28.886 1.00 95.31 275 SER A C 1
ATOM 2238 O O . SER A 1 275 ? -11.787 -4.147 29.659 1.00 95.31 275 SER A O 1
ATOM 2240 N N . GLU A 1 276 ? -10.471 -2.384 29.241 1.00 96.12 276 GLU A N 1
ATOM 2241 C CA . GLU A 1 276 ? -10.742 -1.717 30.521 1.00 96.12 276 GLU A CA 1
ATOM 2242 C C . GLU A 1 276 ? -12.195 -1.232 30.618 1.00 96.12 276 GLU A C 1
ATOM 2244 O O . GLU A 1 276 ? -12.848 -1.460 31.638 1.00 96.12 276 GLU A O 1
ATOM 2249 N N . LEU A 1 277 ? -12.731 -0.643 29.545 1.00 96.44 277 LEU A N 1
ATOM 2250 C CA . LEU A 1 277 ? -14.135 -0.226 29.468 1.00 96.44 277 LEU A CA 1
ATOM 2251 C C . LEU A 1 277 ? -15.103 -1.409 29.609 1.00 96.44 277 LEU A C 1
ATOM 2253 O O . LEU A 1 277 ? -16.109 -1.298 30.310 1.00 96.44 277 LEU A O 1
ATOM 2257 N N . GLU A 1 278 ? -14.807 -2.555 28.991 1.00 95.81 278 GLU A N 1
ATOM 2258 C CA . GLU A 1 278 ? -15.619 -3.769 29.139 1.00 95.81 278 GLU A CA 1
ATOM 2259 C C . GLU A 1 278 ? -15.655 -4.272 30.588 1.00 95.81 278 GLU A C 1
ATOM 2261 O O 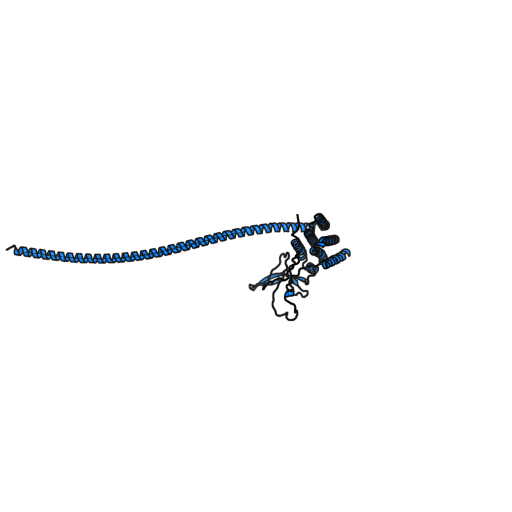. GLU A 1 278 ? -16.725 -4.631 31.088 1.00 95.81 278 GLU A O 1
ATOM 2266 N N . LYS A 1 279 ? -14.517 -4.241 31.295 1.00 95.75 279 LYS A N 1
ATOM 2267 C CA . LYS A 1 279 ? -14.457 -4.607 32.720 1.00 95.75 279 LYS A CA 1
ATOM 2268 C C . LYS A 1 279 ? -15.298 -3.669 33.581 1.00 95.75 279 LYS A C 1
ATOM 2270 O O . LYS A 1 279 ? -16.086 -4.145 34.394 1.00 95.75 279 LYS A O 1
ATOM 2275 N N . GLN A 1 280 ? -15.181 -2.358 33.369 1.00 95.62 280 GLN A N 1
ATOM 2276 C CA . GLN A 1 280 ? -15.986 -1.369 34.093 1.00 95.62 280 GLN A CA 1
ATOM 2277 C C . GLN A 1 280 ? -17.485 -1.564 33.840 1.00 95.62 280 GLN A C 1
ATOM 2279 O O . GLN A 1 280 ? -18.285 -1.498 34.771 1.00 95.62 280 GLN A O 1
ATOM 2284 N N . LYS A 1 281 ? -17.877 -1.863 32.596 1.00 96.56 281 LYS A N 1
ATOM 2285 C CA . LYS A 1 281 ? -19.274 -2.152 32.253 1.00 96.56 281 LYS A CA 1
ATOM 2286 C C . LYS A 1 281 ? -19.807 -3.367 33.019 1.00 96.56 281 LYS A C 1
ATOM 2288 O O . LYS A 1 281 ? -20.914 -3.305 33.546 1.00 96.56 281 LYS A O 1
ATOM 2293 N N . TYR A 1 282 ? -19.015 -4.436 33.114 1.00 96.31 282 TYR A N 1
ATOM 2294 C CA . TYR A 1 282 ? -19.378 -5.628 33.883 1.00 96.31 282 TYR A CA 1
ATOM 2295 C C . TYR A 1 282 ? -19.504 -5.340 35.389 1.00 96.31 282 TYR A C 1
ATOM 2297 O O . TYR A 1 282 ? -20.433 -5.817 36.041 1.00 96.31 282 TYR A O 1
ATOM 2305 N N . GLU A 1 283 ? -18.605 -4.532 35.956 1.00 96.56 283 GLU A N 1
ATOM 2306 C CA . GLU A 1 283 ? -18.685 -4.125 37.365 1.00 96.56 283 GLU A CA 1
ATOM 2307 C C . GLU A 1 283 ? -19.949 -3.306 37.660 1.00 96.56 283 GLU A C 1
ATOM 2309 O O . GLU A 1 283 ? -20.634 -3.583 38.647 1.00 96.56 283 GLU A O 1
ATOM 2314 N N . ILE A 1 284 ? -20.303 -2.363 36.781 1.00 96.69 284 ILE A N 1
ATOM 2315 C CA . ILE A 1 284 ? -21.544 -1.579 36.888 1.00 96.69 284 ILE A CA 1
ATOM 2316 C C . ILE A 1 284 ? -22.774 -2.496 36.825 1.00 96.69 284 ILE A C 1
ATOM 2318 O O . ILE A 1 284 ? -23.696 -2.350 37.626 1.00 96.69 284 ILE A O 1
ATOM 2322 N N . GLU A 1 285 ? -22.796 -3.466 35.909 1.00 96.81 285 GLU A N 1
ATOM 2323 C CA . GLU A 1 285 ? -23.896 -4.432 35.801 1.00 96.81 285 GLU A CA 1
ATOM 2324 C C . GLU A 1 285 ? -24.050 -5.264 37.084 1.00 96.81 285 GLU A C 1
ATOM 2326 O O . GLU A 1 285 ? -25.161 -5.449 37.587 1.00 96.81 285 GLU A O 1
ATOM 2331 N N . LYS A 1 286 ? -22.934 -5.705 37.675 1.00 96.50 286 LYS A N 1
ATOM 2332 C CA . LYS A 1 286 ? -22.943 -6.421 38.953 1.00 96.50 286 LYS A CA 1
ATOM 2333 C C . LYS A 1 286 ? -23.497 -5.557 40.091 1.00 96.50 286 LYS A C 1
ATOM 2335 O O . LYS A 1 286 ? -24.331 -6.042 40.854 1.00 96.50 286 LYS A O 1
ATOM 2340 N N . GLN A 1 287 ? -23.067 -4.299 40.193 1.00 96.38 287 GLN A N 1
ATOM 2341 C CA . GLN A 1 287 ? -23.561 -3.366 41.211 1.00 96.38 287 GLN A CA 1
ATOM 2342 C C . GLN A 1 287 ? -25.062 -3.099 41.059 1.00 96.38 287 GLN A C 1
ATOM 2344 O O . GLN A 1 287 ? -25.790 -3.129 42.048 1.00 96.38 287 GLN A O 1
ATOM 2349 N N . ASN A 1 288 ? -25.547 -2.915 39.829 1.00 96.69 288 ASN A N 1
ATOM 2350 C CA . ASN A 1 288 ? -26.976 -2.733 39.568 1.00 96.69 288 ASN A CA 1
ATOM 2351 C C . ASN A 1 288 ? -27.802 -3.945 40.026 1.00 96.69 288 ASN A C 1
ATOM 2353 O O . ASN A 1 288 ? -28.827 -3.771 40.682 1.00 96.69 288 ASN A O 1
ATOM 2357 N N . ASN A 1 289 ? -27.323 -5.167 39.769 1.00 96.31 289 ASN A N 1
ATOM 2358 C CA . ASN A 1 289 ? -27.977 -6.392 40.240 1.00 96.31 289 ASN A CA 1
ATOM 2359 C C . ASN A 1 289 ? -27.987 -6.509 41.778 1.00 96.31 289 ASN A C 1
ATOM 2361 O O . ASN A 1 289 ? -28.925 -7.056 42.359 1.00 96.31 289 ASN A O 1
ATOM 2365 N N . GLU A 1 290 ? -26.940 -6.035 42.461 1.00 96.88 290 GLU A N 1
ATOM 2366 C CA . GLU A 1 290 ? -26.894 -5.992 43.930 1.00 96.88 290 GLU A CA 1
ATOM 2367 C C . GLU A 1 290 ? -27.895 -4.972 44.496 1.00 96.88 290 GLU A C 1
ATOM 2369 O O . GLU A 1 290 ? -28.633 -5.304 45.426 1.00 96.88 290 GLU A O 1
ATOM 2374 N N . ILE A 1 291 ? -27.991 -3.784 43.890 1.00 97.00 291 ILE A N 1
ATOM 2375 C CA . ILE A 1 291 ? -28.984 -2.758 44.248 1.00 97.00 291 ILE A CA 1
ATOM 2376 C C . ILE A 1 291 ? -30.410 -3.293 44.061 1.00 97.00 291 ILE A C 1
ATOM 2378 O O . ILE A 1 291 ? -31.256 -3.125 44.938 1.00 97.00 291 ILE A O 1
ATOM 2382 N N . GLU A 1 292 ? -30.688 -3.984 42.954 1.00 97.06 292 GLU A N 1
ATOM 2383 C CA . GLU A 1 292 ? -32.007 -4.574 42.700 1.00 97.06 292 GLU A CA 1
ATOM 2384 C C . GLU A 1 292 ? -32.389 -5.607 43.773 1.00 97.06 292 GLU A C 1
ATOM 2386 O O . GLU A 1 292 ? -33.524 -5.626 44.255 1.00 97.06 292 GLU A 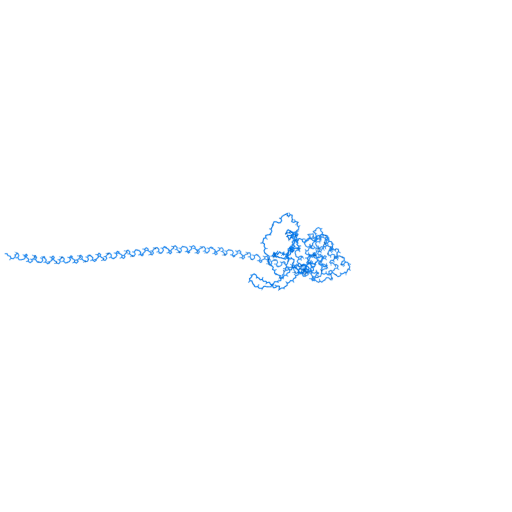O 1
ATOM 2391 N N . LYS A 1 293 ? -31.440 -6.441 44.218 1.00 96.12 293 LYS A N 1
ATOM 2392 C CA . LYS A 1 293 ? -31.677 -7.389 45.321 1.00 96.12 293 LYS A CA 1
ATOM 2393 C C . LYS A 1 293 ? -31.988 -6.681 46.637 1.00 96.12 293 LYS A C 1
ATOM 2395 O O . LYS A 1 293 ? -32.915 -7.098 47.326 1.00 96.12 293 LYS A O 1
ATOM 2400 N N . GLN A 1 294 ? -31.247 -5.623 46.966 1.00 96.06 294 GLN A N 1
ATOM 2401 C CA . GLN A 1 294 ? -31.480 -4.837 48.181 1.00 96.06 294 GLN A CA 1
ATOM 2402 C C . GLN A 1 294 ? -32.852 -4.156 48.162 1.00 96.06 294 GLN A C 1
ATOM 2404 O O . GLN A 1 294 ? -33.573 -4.216 49.154 1.00 96.06 294 GLN A O 1
ATOM 2409 N N . ASN A 1 295 ? -33.257 -3.583 47.026 1.00 96.56 295 ASN A N 1
ATOM 2410 C CA . ASN A 1 295 ? -34.584 -2.980 46.878 1.00 96.56 295 ASN A CA 1
ATOM 2411 C C . ASN A 1 295 ? -35.703 -4.008 47.107 1.00 96.56 295 ASN A C 1
ATOM 2413 O O . ASN A 1 295 ? -36.631 -3.744 47.868 1.00 96.56 295 ASN A O 1
ATOM 2417 N N . ASN A 1 296 ? -35.575 -5.208 46.534 1.00 96.44 296 ASN A N 1
ATOM 2418 C CA . ASN A 1 296 ? -36.530 -6.299 46.758 1.00 96.44 296 ASN A CA 1
ATOM 2419 C C . ASN A 1 296 ? -36.600 -6.741 48.234 1.00 96.44 296 ASN A C 1
ATOM 2421 O O . ASN A 1 296 ? -37.656 -7.153 48.717 1.00 96.44 296 ASN A O 1
ATOM 2425 N N . GLU A 1 297 ? -35.482 -6.703 48.961 1.00 97.06 297 GLU A N 1
ATOM 2426 C CA . GLU A 1 297 ? -35.447 -7.023 50.393 1.00 97.06 297 GLU A CA 1
ATOM 2427 C C . GLU A 1 297 ? -36.139 -5.940 51.233 1.00 97.06 297 GLU A C 1
ATOM 2429 O O . GLU A 1 297 ? -36.950 -6.265 52.102 1.00 97.06 297 GLU A O 1
ATOM 2434 N N . ILE A 1 298 ? -35.904 -4.664 50.912 1.00 96.44 298 ILE A N 1
ATOM 2435 C CA . ILE A 1 298 ? -36.581 -3.521 51.542 1.00 96.44 298 ILE A CA 1
ATOM 2436 C C . ILE A 1 298 ? -38.100 -3.592 51.318 1.00 96.44 298 ILE A C 1
ATOM 2438 O O . ILE A 1 298 ? -38.869 -3.401 52.260 1.00 96.44 298 ILE A O 1
ATOM 2442 N N . GLU A 1 299 ? -38.560 -3.912 50.105 1.00 96.62 299 GLU A N 1
ATOM 2443 C CA . GLU A 1 299 ? -39.994 -4.068 49.813 1.00 96.62 299 GLU A CA 1
ATOM 2444 C C . GLU A 1 299 ? -40.652 -5.172 50.658 1.00 96.62 299 GLU A C 1
ATOM 2446 O O . GLU A 1 299 ? -41.768 -4.996 51.165 1.00 96.62 299 GLU A O 1
ATOM 2451 N N . LYS A 1 300 ? -39.951 -6.295 50.871 1.00 96.06 300 LYS A N 1
ATOM 2452 C CA . LYS A 1 300 ? -40.428 -7.376 51.747 1.00 96.06 300 LYS A CA 1
ATOM 2453 C C . LYS A 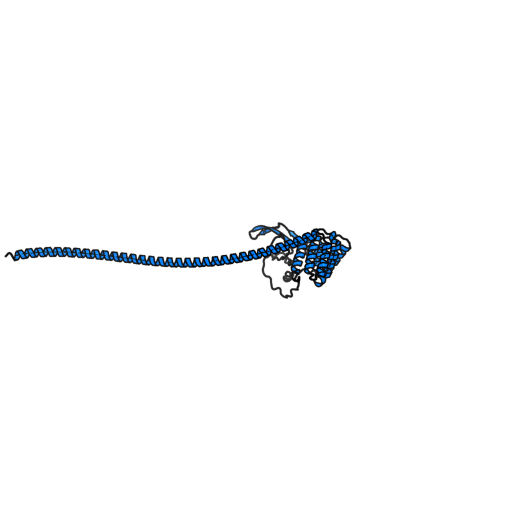1 300 ? -40.523 -6.928 53.201 1.00 96.06 300 LYS A C 1
ATOM 2455 O O . LYS A 1 300 ? -41.557 -7.155 53.824 1.00 96.06 300 LYS A O 1
ATOM 2460 N N . GLN A 1 301 ? -39.490 -6.264 53.719 1.00 95.69 301 GLN A N 1
ATOM 2461 C CA . GLN A 1 301 ? -39.482 -5.749 55.091 1.00 95.69 301 GLN A CA 1
ATOM 2462 C C . GLN A 1 301 ? -40.604 -4.729 55.322 1.00 95.69 301 GLN A C 1
ATOM 2464 O O . GLN A 1 301 ? -41.313 -4.811 56.323 1.00 95.69 301 GLN A O 1
ATOM 2469 N N . ASN A 1 302 ? -40.830 -3.819 54.370 1.00 96.25 302 ASN A N 1
ATOM 2470 C CA . ASN A 1 302 ? -41.939 -2.865 54.439 1.00 96.25 302 ASN A CA 1
ATOM 2471 C C . ASN A 1 302 ? -43.302 -3.575 54.479 1.00 96.25 302 ASN A C 1
ATOM 2473 O O . ASN A 1 302 ? -44.157 -3.219 55.287 1.00 96.25 302 ASN A O 1
ATOM 2477 N N . SER A 1 303 ? -43.482 -4.619 53.666 1.00 96.06 303 SER A N 1
ATOM 2478 C CA . SER A 1 303 ? -44.713 -5.423 53.659 1.00 96.06 303 SER A CA 1
ATOM 2479 C C . SER A 1 303 ? -44.940 -6.171 54.982 1.00 96.06 303 SER A C 1
ATOM 2481 O O . SER A 1 303 ? -46.078 -6.360 55.413 1.00 96.06 303 SER A O 1
ATOM 2483 N N . GLU A 1 304 ? -43.872 -6.635 55.634 1.00 96.81 304 GLU A N 1
ATOM 2484 C CA . GLU A 1 304 ? -43.943 -7.276 56.954 1.00 96.81 304 GLU A CA 1
ATOM 2485 C C . GLU A 1 304 ? -44.286 -6.274 58.061 1.00 96.81 304 GLU A C 1
ATOM 2487 O O . GLU A 1 304 ? -45.162 -6.556 58.881 1.00 96.81 304 GLU A O 1
ATOM 2492 N N . LEU A 1 305 ? -43.669 -5.088 58.046 1.00 96.00 305 LEU A N 1
ATOM 2493 C CA . LEU A 1 305 ? -43.991 -4.000 58.973 1.00 96.00 305 LEU A CA 1
ATOM 2494 C C . LEU A 1 305 ? -45.453 -3.562 58.850 1.00 96.00 305 LEU A C 1
ATOM 2496 O O . LEU A 1 305 ? -46.127 -3.364 59.860 1.00 96.00 305 LEU A O 1
ATOM 2500 N N . GLU A 1 306 ? -45.979 -3.463 57.629 1.00 96.50 306 GLU A N 1
ATOM 2501 C CA . GLU A 1 306 ? -47.385 -3.123 57.402 1.00 96.50 306 GLU A CA 1
ATOM 2502 C C . GLU A 1 306 ? -48.330 -4.177 58.004 1.00 96.50 306 GLU A C 1
ATOM 2504 O O . GLU A 1 306 ? -49.334 -3.837 58.635 1.00 96.50 306 GLU A O 1
ATOM 2509 N N . LYS A 1 307 ? -47.999 -5.470 57.892 1.00 95.75 307 LYS A N 1
ATOM 2510 C CA . LYS A 1 307 ? -48.772 -6.545 58.540 1.00 95.75 307 LYS A CA 1
ATOM 2511 C C . LYS A 1 307 ? -48.733 -6.449 60.063 1.00 95.75 307 LYS A C 1
ATOM 2513 O O . LYS A 1 307 ? -49.782 -6.586 60.690 1.00 95.75 307 LYS A O 1
ATOM 2518 N N . GLN A 1 308 ? -47.561 -6.195 60.644 1.00 95.25 308 GLN A N 1
ATOM 2519 C CA . GLN A 1 308 ? -47.410 -6.037 62.094 1.00 95.25 308 GLN A CA 1
ATOM 2520 C C . GLN A 1 308 ? -48.207 -4.838 62.618 1.00 95.25 308 GLN A C 1
ATOM 2522 O O . GLN A 1 308 ? -48.914 -4.968 63.615 1.00 95.25 308 GLN A O 1
ATOM 2527 N N . ASN A 1 309 ? -48.167 -3.700 61.920 1.00 95.56 309 ASN A N 1
ATOM 2528 C CA . ASN A 1 309 ? -48.961 -2.524 62.285 1.00 95.56 309 ASN A CA 1
ATOM 2529 C C . ASN A 1 309 ? -50.466 -2.832 62.282 1.00 95.56 309 ASN A C 1
ATOM 2531 O O . ASN A 1 309 ? -51.157 -2.521 63.250 1.00 95.56 309 ASN A O 1
ATOM 2535 N N . ASN A 1 310 ? -50.960 -3.520 61.248 1.00 95.88 310 ASN A N 1
ATOM 2536 C CA . ASN A 1 310 ? -52.361 -3.948 61.180 1.00 95.88 310 ASN A CA 1
ATOM 2537 C C . ASN A 1 310 ? -52.751 -4.904 62.325 1.00 95.88 310 ASN A C 1
ATOM 2539 O O . ASN A 1 310 ? -53.892 -4.898 62.790 1.00 95.88 310 ASN A O 1
ATOM 2543 N N . GLU A 1 311 ? -51.834 -5.763 62.775 1.00 96.50 311 GLU A N 1
ATOM 2544 C CA . GLU A 1 311 ? -52.071 -6.669 63.903 1.00 96.50 311 GLU A CA 1
ATOM 2545 C C . GLU A 1 311 ? -52.133 -5.914 65.238 1.00 96.50 311 GLU A C 1
ATOM 2547 O O . GLU A 1 311 ? -53.045 -6.149 66.033 1.00 96.50 311 GLU A O 1
ATOM 2552 N N . ILE A 1 312 ? -51.236 -4.945 65.444 1.00 95.25 312 ILE A N 1
ATOM 2553 C CA . ILE A 1 312 ? -51.249 -4.055 66.614 1.00 95.25 312 ILE A CA 1
ATOM 2554 C C . ILE A 1 312 ? -52.555 -3.249 66.671 1.00 95.25 312 ILE A C 1
ATOM 2556 O O . ILE A 1 312 ? -53.172 -3.154 67.733 1.00 95.25 312 ILE A O 1
ATOM 2560 N N . GLU A 1 313 ? -53.028 -2.703 65.547 1.00 95.31 313 GLU A N 1
ATOM 2561 C CA . GLU A 1 313 ? -54.308 -1.978 65.492 1.00 95.31 313 GLU A CA 1
ATOM 2562 C C . GLU A 1 313 ? -55.502 -2.855 65.903 1.00 95.31 313 GLU A C 1
ATOM 2564 O O . GLU A 1 313 ? -56.389 -2.405 66.641 1.00 95.31 313 GLU A O 1
ATOM 2569 N N . LYS A 1 314 ? -55.513 -4.129 65.487 1.00 95.12 314 LYS A N 1
ATOM 2570 C CA . LYS A 1 314 ? -56.542 -5.094 65.909 1.00 95.12 314 LYS A CA 1
ATOM 2571 C C . LYS A 1 314 ? -56.483 -5.371 67.408 1.00 95.12 314 LYS A C 1
ATOM 2573 O O . LYS A 1 314 ? -57.520 -5.308 68.065 1.00 95.12 314 LYS A O 1
ATOM 2578 N N . GLN A 1 315 ? -55.292 -5.626 67.950 1.00 95.06 315 GLN A N 1
ATOM 2579 C CA . GLN A 1 315 ? -55.105 -5.870 69.385 1.00 95.06 315 GLN A CA 1
ATOM 2580 C C . GLN A 1 315 ? -55.530 -4.661 70.227 1.00 95.06 315 GLN A C 1
ATOM 2582 O O . GLN A 1 315 ? -56.225 -4.820 71.230 1.00 95.06 315 GLN A O 1
ATOM 2587 N N . ASN A 1 316 ? -55.188 -3.444 69.794 1.00 95.19 316 ASN A N 1
ATOM 2588 C CA . ASN A 1 316 ? -55.630 -2.215 70.456 1.00 95.19 316 ASN A CA 1
ATOM 2589 C C . ASN A 1 316 ? -57.161 -2.085 70.448 1.00 95.19 316 ASN A C 1
ATOM 2591 O O . ASN A 1 316 ? -57.757 -1.773 71.478 1.00 95.19 316 ASN A O 1
ATOM 2595 N N . SER A 1 317 ? -57.807 -2.397 69.322 1.00 95.31 317 SER A N 1
ATOM 2596 C CA . SER A 1 317 ? -59.273 -2.385 69.214 1.00 95.31 317 SER A CA 1
ATOM 2597 C C . SER A 1 317 ? -59.942 -3.413 70.140 1.00 95.31 317 SER A C 1
ATOM 2599 O O . SER A 1 317 ? -61.018 -3.165 70.684 1.00 95.31 317 SER A O 1
ATOM 2601 N N . GLU A 1 318 ? -59.333 -4.586 70.326 1.00 96.12 318 GLU A N 1
ATOM 2602 C CA . GLU A 1 318 ? -59.812 -5.606 71.269 1.00 96.12 318 GLU A CA 1
ATOM 2603 C C . GLU A 1 318 ? -59.637 -5.171 72.728 1.00 96.12 318 GLU A C 1
ATOM 2605 O O . GLU A 1 318 ? -60.565 -5.326 73.526 1.00 96.12 318 GLU A O 1
ATOM 2610 N N . LEU A 1 319 ? -58.495 -4.566 73.070 1.00 95.25 319 LEU A N 1
ATOM 2611 C CA . LEU A 1 319 ? -58.242 -4.005 74.400 1.00 95.25 319 LEU A CA 1
ATOM 2612 C C . LEU A 1 319 ? -59.246 -2.903 74.761 1.00 95.25 319 LEU A C 1
ATOM 2614 O O . LEU A 1 319 ? -59.748 -2.877 75.886 1.00 95.25 319 LEU A O 1
ATOM 2618 N N . GLU A 1 320 ? -59.588 -2.018 73.821 1.00 95.06 320 GLU A N 1
ATOM 2619 C CA . GLU A 1 320 ? -60.615 -0.992 74.045 1.00 95.06 320 GLU A CA 1
ATOM 2620 C C . GLU A 1 320 ? -61.992 -1.600 74.342 1.00 95.06 320 GLU A C 1
ATOM 2622 O O . GLU A 1 320 ? -62.681 -1.145 75.260 1.00 95.06 320 GLU A O 1
ATOM 2627 N N . LYS A 1 321 ? -62.379 -2.669 73.632 1.00 95.06 321 LYS A N 1
ATOM 2628 C CA . LYS A 1 321 ? -63.633 -3.391 73.904 1.00 95.06 321 LYS A CA 1
ATOM 2629 C C . LYS A 1 321 ? -63.641 -4.014 75.297 1.00 95.06 321 LYS A C 1
ATOM 2631 O O . LYS A 1 321 ? -64.613 -3.842 76.027 1.00 95.06 321 LYS A O 1
ATOM 2636 N N . GLN A 1 322 ? -62.557 -4.686 75.685 1.00 94.62 322 GLN A N 1
ATOM 2637 C CA . GLN A 1 322 ? -62.432 -5.271 77.025 1.00 94.62 322 GLN A CA 1
ATOM 2638 C C . GLN A 1 322 ? -62.507 -4.199 78.116 1.00 94.62 322 GLN A C 1
ATOM 2640 O O . GLN A 1 322 ? -63.185 -4.383 79.127 1.00 94.62 322 GLN A O 1
ATOM 2645 N N . LYS A 1 323 ? -61.860 -3.047 77.904 1.00 94.62 323 LYS A N 1
ATOM 2646 C CA . LYS A 1 323 ? -61.925 -1.915 78.835 1.00 94.62 323 LYS A CA 1
ATOM 2647 C C . LYS A 1 323 ? -63.362 -1.414 79.014 1.00 94.62 323 LYS A C 1
ATOM 2649 O O . LYS A 1 323 ? -63.783 -1.197 80.149 1.00 94.62 323 LYS A O 1
ATOM 2654 N N . TYR A 1 324 ? -64.117 -1.287 77.922 1.00 95.00 324 TYR A N 1
ATOM 2655 C CA . TYR A 1 324 ? -65.531 -0.907 77.964 1.00 95.00 324 TYR A CA 1
ATOM 2656 C C . TYR A 1 324 ? -66.396 -1.938 78.711 1.00 95.00 324 TYR A C 1
ATOM 2658 O O . TYR A 1 324 ? -67.262 -1.570 79.506 1.00 95.00 324 TYR A O 1
ATOM 2666 N N . GLU A 1 325 ? -66.152 -3.236 78.507 1.00 95.38 325 GLU A N 1
ATOM 2667 C CA . GLU A 1 325 ? -66.854 -4.302 79.233 1.00 95.38 325 GLU A CA 1
ATOM 2668 C C . GLU A 1 325 ? -66.577 -4.263 80.742 1.00 95.38 325 GLU A C 1
ATOM 2670 O O . GLU A 1 325 ? -67.516 -4.360 81.534 1.00 95.38 325 GLU A O 1
ATOM 2675 N N . ILE A 1 326 ? -65.320 -4.058 81.147 1.00 94.56 326 ILE A N 1
ATOM 2676 C CA . ILE A 1 326 ? -64.938 -3.906 82.559 1.00 94.56 326 ILE A CA 1
ATOM 2677 C C . ILE A 1 326 ? -65.620 -2.680 83.174 1.00 94.56 326 ILE A C 1
ATOM 2679 O O . ILE A 1 326 ? -66.161 -2.759 84.276 1.00 94.56 326 ILE A O 1
ATOM 2683 N N . GLU A 1 327 ? -65.637 -1.546 82.472 1.00 94.81 327 GLU A N 1
ATOM 2684 C CA . GLU A 1 327 ? -66.308 -0.331 82.943 1.00 94.81 327 GLU A CA 1
ATOM 2685 C C . GLU A 1 327 ? -67.815 -0.558 83.135 1.00 94.81 327 GLU A C 1
ATOM 2687 O O . GLU A 1 327 ? -68.397 -0.141 84.140 1.00 94.81 327 GLU A O 1
ATOM 2692 N N . LYS A 1 328 ? -68.454 -1.295 82.221 1.00 94.88 328 LYS A N 1
ATOM 2693 C CA . LYS A 1 328 ? -69.857 -1.694 82.359 1.00 94.88 328 LYS A CA 1
ATOM 2694 C C . LYS A 1 328 ? -70.083 -2.592 83.581 1.00 94.88 328 LYS A C 1
ATOM 2696 O O . LYS A 1 328 ? -71.013 -2.335 84.343 1.00 94.88 328 LYS A O 1
ATOM 2701 N N . GLN A 1 329 ? -69.236 -3.601 83.794 1.00 94.19 329 GLN A N 1
ATOM 2702 C CA . GLN A 1 329 ? -69.321 -4.486 84.962 1.00 94.19 329 GLN A CA 1
ATOM 2703 C C . GLN A 1 329 ? -69.125 -3.721 86.276 1.00 94.19 329 GLN A C 1
ATOM 2705 O O . GLN A 1 329 ? -69.888 -3.920 87.218 1.00 94.19 329 GLN A O 1
ATOM 2710 N N . ASN A 1 330 ? -68.162 -2.798 86.335 1.00 93.94 330 ASN A N 1
ATOM 2711 C CA . ASN A 1 330 ? -67.942 -1.953 87.510 1.00 93.94 330 ASN A CA 1
ATOM 2712 C C . ASN A 1 330 ? -69.176 -1.100 87.837 1.00 93.94 330 ASN A C 1
ATOM 2714 O O . ASN A 1 330 ? -69.598 -1.058 88.990 1.00 93.94 330 ASN A O 1
ATOM 2718 N N . ASN A 1 331 ? -69.809 -0.497 86.825 1.00 93.50 331 ASN A N 1
ATOM 2719 C CA . ASN A 1 331 ? -71.061 0.248 87.001 1.00 93.50 331 ASN A CA 1
ATOM 2720 C C . ASN A 1 331 ? -72.215 -0.644 87.507 1.00 93.50 331 ASN A C 1
ATOM 2722 O O . ASN A 1 331 ? -73.063 -0.200 88.284 1.00 93.50 331 ASN A O 1
ATOM 2726 N N . GLU A 1 332 ? -72.290 -1.900 87.057 1.00 94.06 332 GLU A N 1
ATOM 2727 C CA . GLU A 1 332 ? -73.277 -2.872 87.547 1.00 94.06 332 GLU A CA 1
ATOM 2728 C C . GLU A 1 332 ? -73.021 -3.258 89.013 1.00 94.06 332 GLU A C 1
ATOM 2730 O O . GLU A 1 332 ? -73.969 -3.299 89.803 1.00 94.06 332 GLU A O 1
ATOM 2735 N N . ILE A 1 333 ? -71.757 -3.469 89.394 1.00 93.38 333 ILE A N 1
ATOM 2736 C CA . ILE A 1 333 ? -71.341 -3.732 90.780 1.00 93.38 333 ILE A CA 1
ATOM 2737 C C . ILE A 1 333 ? -71.674 -2.541 91.682 1.00 93.38 333 ILE A C 1
ATOM 2739 O O . ILE A 1 333 ? -72.242 -2.731 92.754 1.00 93.38 333 ILE A O 1
ATOM 2743 N N . GLU A 1 334 ? -71.379 -1.313 91.256 1.00 93.19 334 GLU A N 1
ATOM 2744 C CA . GLU A 1 334 ? -71.671 -0.104 92.033 1.00 93.19 334 GLU A CA 1
ATOM 2745 C C . GLU A 1 334 ? -73.177 0.047 92.295 1.00 93.19 334 GLU A C 1
ATOM 2747 O O . GLU A 1 334 ? -73.599 0.276 93.431 1.00 93.19 334 GLU A O 1
ATOM 2752 N N . LYS A 1 335 ? -74.014 -0.206 91.279 1.00 92.38 335 LYS A N 1
ATOM 2753 C CA . LYS A 1 335 ? -75.478 -0.257 91.440 1.00 92.38 335 LYS A CA 1
ATOM 2754 C C . LYS A 1 335 ? -75.925 -1.352 92.406 1.00 92.38 335 LYS A C 1
ATOM 2756 O O . LYS A 1 335 ? -76.867 -1.138 93.168 1.00 92.38 335 LYS A O 1
ATOM 2761 N N . ALA A 1 336 ? -75.310 -2.533 92.353 1.00 91.69 336 ALA A N 1
ATOM 2762 C CA . ALA A 1 336 ? -75.628 -3.627 93.267 1.00 91.69 336 ALA A CA 1
ATOM 2763 C C . ALA A 1 336 ? -75.247 -3.279 94.714 1.00 91.69 336 ALA A C 1
ATOM 2765 O O . ALA A 1 336 ? -76.059 -3.479 95.613 1.00 91.69 336 ALA A O 1
ATOM 2766 N N . ASN A 1 337 ? -74.072 -2.685 94.926 1.00 92.19 337 ASN A N 1
ATOM 2767 C CA . ASN A 1 337 ? -73.624 -2.212 96.235 1.00 92.19 337 ASN A CA 1
ATOM 2768 C C . ASN A 1 337 ? -74.546 -1.125 96.799 1.00 92.19 337 ASN A C 1
ATOM 2770 O O . ASN A 1 337 ? -74.890 -1.185 97.976 1.00 92.19 337 ASN A O 1
ATOM 2774 N N . GLY A 1 338 ? -75.011 -0.185 95.966 1.00 92.69 338 GLY A N 1
ATOM 2775 C CA . GLY A 1 338 ? -76.018 0.801 96.372 1.00 92.69 338 GLY A CA 1
ATOM 2776 C C . GLY A 1 338 ? -77.305 0.144 96.880 1.00 92.69 338 GLY A C 1
ATOM 2777 O O . GLY A 1 338 ? -77.769 0.456 97.972 1.00 92.69 338 GLY A O 1
ATOM 2778 N N . LYS A 1 339 ? -77.825 -0.856 96.153 1.00 93.38 339 LYS A N 1
ATOM 2779 C CA . LYS A 1 339 ? -78.999 -1.631 96.597 1.00 93.38 339 LYS A CA 1
ATOM 2780 C C . LYS A 1 339 ? -78.758 -2.389 97.904 1.00 93.38 339 LYS A C 1
ATOM 2782 O O . LYS A 1 339 ? -79.674 -2.499 98.711 1.00 93.38 339 LYS A O 1
ATOM 2787 N N . ILE A 1 340 ? -77.563 -2.952 98.098 1.00 92.25 340 ILE A N 1
ATOM 2788 C CA . ILE A 1 340 ? -77.203 -3.634 99.350 1.00 92.25 340 ILE A CA 1
ATOM 2789 C C . ILE A 1 340 ? -77.224 -2.636 100.509 1.00 92.25 340 ILE A C 1
ATOM 2791 O O . ILE A 1 340 ? -77.846 -2.929 101.523 1.00 92.25 340 ILE A O 1
ATOM 2795 N N . ALA A 1 341 ? -76.625 -1.455 100.342 1.00 90.19 341 ALA A N 1
ATOM 2796 C CA . ALA A 1 341 ? -76.627 -0.413 101.366 1.00 90.19 341 ALA A CA 1
ATOM 2797 C C . ALA A 1 341 ? -78.055 0.038 101.731 1.00 90.19 341 ALA A C 1
ATOM 2799 O O . ALA A 1 341 ? -78.373 0.164 102.915 1.00 90.19 341 ALA A O 1
ATOM 2800 N N . ASP A 1 342 ? -78.934 0.204 100.736 1.00 91.00 342 ASP A N 1
ATOM 2801 C CA . ASP A 1 342 ? -80.352 0.516 100.964 1.00 91.00 342 ASP A CA 1
ATOM 2802 C C . ASP A 1 342 ? -81.051 -0.587 101.786 1.00 91.00 342 ASP A C 1
ATOM 2804 O O . ASP A 1 342 ? -81.741 -0.301 102.767 1.00 91.00 342 ASP A O 1
ATOM 2808 N N . LEU A 1 343 ? -80.832 -1.861 101.431 1.00 91.50 343 LEU A N 1
ATOM 2809 C CA . LEU A 1 343 ? -81.384 -3.020 102.149 1.00 91.50 343 LEU A CA 1
ATOM 2810 C C . LEU A 1 343 ? -80.812 -3.175 103.568 1.00 91.50 343 LEU A C 1
ATOM 2812 O O . LEU A 1 343 ? -81.514 -3.627 104.477 1.00 91.50 343 LEU A O 1
ATOM 2816 N N . GLU A 1 344 ? -79.537 -2.849 103.780 1.00 90.06 344 GLU A N 1
ATOM 2817 C CA . GLU A 1 344 ? -78.901 -2.852 105.101 1.00 90.06 344 GLU A CA 1
ATOM 2818 C C . GLU A 1 344 ? -79.493 -1.762 105.998 1.00 90.06 344 GLU A C 1
ATOM 2820 O O . GLU A 1 344 ? -79.848 -2.047 107.146 1.00 90.06 344 GLU A O 1
ATOM 2825 N N . ALA A 1 345 ? -79.681 -0.551 105.464 1.00 87.00 345 ALA A N 1
ATOM 2826 C CA . ALA A 1 345 ? -80.342 0.545 106.165 1.00 87.00 345 ALA A CA 1
ATOM 2827 C C . ALA A 1 345 ? -81.789 0.181 106.541 1.00 87.00 345 ALA A C 1
ATOM 2829 O O . ALA A 1 345 ? -82.207 0.383 107.684 1.00 87.00 345 ALA A O 1
ATOM 2830 N N . GLU A 1 346 ? -82.543 -0.427 105.620 1.00 87.56 346 GLU A N 1
ATOM 2831 C CA . GLU A 1 346 ? -83.900 -0.911 105.888 1.00 87.56 346 GLU A CA 1
ATOM 2832 C C . GLU A 1 346 ? -83.919 -1.988 106.987 1.00 87.56 346 GLU A C 1
ATOM 2834 O O . GLU A 1 346 ? -84.711 -1.911 107.932 1.00 87.56 346 GLU A O 1
ATOM 2839 N N . ASN A 1 347 ? -83.001 -2.959 106.929 1.00 85.62 347 ASN A N 1
ATOM 2840 C CA . ASN A 1 347 ? -82.848 -3.978 107.971 1.00 85.62 347 ASN A CA 1
ATOM 2841 C C . ASN A 1 347 ? -82.495 -3.380 109.338 1.00 85.62 347 ASN A C 1
ATOM 2843 O O . ASN A 1 347 ? -82.958 -3.882 110.364 1.00 85.62 347 ASN A O 1
ATOM 2847 N N . GLN A 1 348 ? -81.679 -2.327 109.381 1.00 83.69 348 GLN A N 1
ATOM 2848 C CA . GLN A 1 348 ? -81.317 -1.655 110.625 1.00 83.69 348 GLN A CA 1
ATOM 2849 C C . GLN A 1 348 ? -82.522 -0.933 111.243 1.00 83.69 348 GLN A C 1
ATOM 2851 O O . GLN A 1 348 ? -82.808 -1.144 112.423 1.00 83.69 348 GLN A O 1
ATOM 2856 N N . ILE A 1 349 ? -83.304 -0.209 110.433 1.00 84.00 349 ILE A N 1
ATOM 2857 C CA . ILE A 1 349 ? -84.580 0.398 110.853 1.00 84.00 349 ILE A CA 1
ATOM 2858 C C . ILE A 1 349 ? -85.545 -0.672 111.392 1.00 84.00 349 ILE A C 1
ATOM 2860 O O . ILE A 1 349 ? -86.221 -0.468 112.404 1.00 84.00 349 ILE A O 1
ATOM 2864 N N . LEU A 1 350 ? -85.631 -1.831 110.732 1.00 81.56 350 LEU A N 1
ATOM 2865 C CA . LEU A 1 350 ? -86.467 -2.946 111.186 1.00 81.56 350 LEU A CA 1
ATOM 2866 C C . LEU A 1 350 ? -85.975 -3.537 112.517 1.00 81.56 350 LEU A C 1
ATOM 2868 O O . LEU A 1 350 ? -86.795 -3.795 113.398 1.00 81.56 350 LEU A O 1
ATOM 2872 N N . LYS A 1 351 ? -84.661 -3.709 112.709 1.00 79.94 351 LYS A N 1
ATOM 2873 C CA . LYS A 1 351 ? -84.077 -4.181 113.979 1.00 79.94 351 LYS A CA 1
ATOM 2874 C C . LYS A 1 351 ? -84.346 -3.216 115.134 1.00 79.94 351 LYS A C 1
ATOM 2876 O O . LYS A 1 351 ? -84.703 -3.670 116.220 1.00 79.94 351 LYS A O 1
ATOM 2881 N N . GLU A 1 352 ? -84.237 -1.908 114.908 1.00 77.94 352 GLU A N 1
ATOM 2882 C CA . GLU A 1 352 ? -84.578 -0.885 115.908 1.00 77.94 352 GLU A CA 1
ATOM 2883 C C . GLU A 1 352 ? -86.060 -0.953 116.315 1.00 77.94 352 GLU A C 1
ATOM 2885 O O . GLU A 1 352 ? -86.382 -0.868 117.499 1.00 77.94 352 GLU A O 1
ATOM 2890 N N . LYS A 1 353 ? -86.968 -1.217 115.364 1.00 76.38 353 LYS A N 1
ATOM 2891 C CA . LYS A 1 353 ? -88.399 -1.447 115.649 1.00 76.38 353 LYS A CA 1
ATOM 2892 C C . LYS A 1 353 ? -88.677 -2.731 116.445 1.00 76.38 353 LYS A C 1
ATOM 2894 O O . LYS A 1 353 ? -89.692 -2.794 117.136 1.00 76.38 353 LYS A O 1
ATOM 2899 N N . VAL A 1 354 ? -87.825 -3.753 116.328 1.00 73.81 354 VAL A N 1
ATOM 2900 C CA . VAL A 1 354 ? -87.977 -5.047 117.021 1.00 73.81 354 VAL A CA 1
ATOM 2901 C C . VAL A 1 354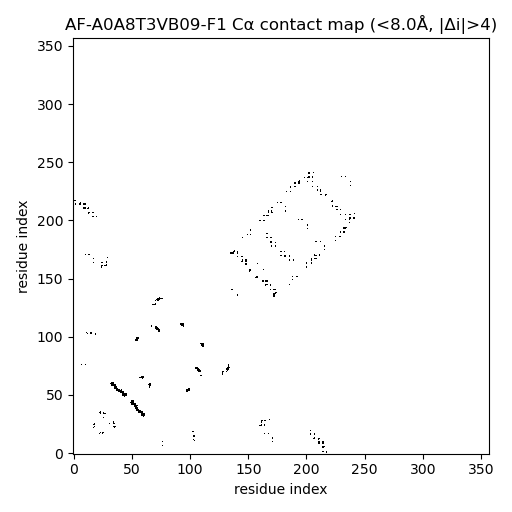 ? -87.383 -5.017 118.437 1.00 73.81 354 VAL A C 1
ATOM 2903 O O . VAL A 1 354 ? -88.002 -5.565 119.341 1.00 73.81 354 VAL A O 1
ATOM 2906 N N . ASN A 1 355 ? -86.243 -4.345 118.649 1.00 67.12 355 ASN A N 1
ATOM 2907 C CA . ASN A 1 355 ? -85.562 -4.247 119.953 1.00 67.12 355 ASN A CA 1
ATOM 2908 C C . ASN A 1 355 ? -86.084 -3.116 120.868 1.00 67.12 355 ASN A C 1
ATOM 2910 O O . ASN A 1 355 ? -85.655 -3.014 122.013 1.00 67.12 355 ASN A O 1
ATOM 2914 N N . GLY A 1 356 ? -86.973 -2.249 120.372 1.00 55.56 356 GLY A N 1
ATOM 2915 C CA . GLY A 1 356 ? -87.626 -1.174 121.136 1.00 55.56 356 GLY A CA 1
ATOM 2916 C C . GLY A 1 356 ? -88.938 -1.570 121.835 1.00 55.56 356 GLY A C 1
ATOM 2917 O O . GLY A 1 356 ? -89.741 -0.690 122.147 1.00 55.56 356 GLY A O 1
ATOM 2918 N N . LYS A 1 357 ? -89.189 -2.866 122.037 1.00 46.69 357 LYS A N 1
ATOM 2919 C CA . LYS A 1 357 ? -90.310 -3.427 122.809 1.00 46.69 357 LYS A CA 1
ATOM 2920 C C . LYS A 1 357 ? -89.765 -4.254 123.959 1.00 46.69 357 LYS A C 1
ATOM 2922 O O . LYS A 1 357 ? -90.443 -4.268 125.009 1.00 46.69 357 LYS A O 1
#

Organism: NCBI:txid230361

Mean predicted aligned error: 15.39 Å